Protein AF-A0A8T5QCG9-F1 (afdb_monomer)

Solvent-accessible surface area (backbone atoms only — not comparable to full-atom values): 10450 Å² total; per-residue (Å²): 144,71,71,69,64,60,56,55,54,57,58,59,60,64,70,67,74,59,82,69,87,68,59,64,86,53,68,79,60,53,71,69,48,73,66,44,97,84,33,37,26,40,30,48,37,52,47,68,47,98,84,47,42,68,44,76,46,83,46,77,45,77,47,46,49,48,42,80,45,72,36,59,68,29,33,30,41,34,34,60,30,49,52,58,34,34,53,49,70,28,41,42,34,52,80,38,69,57,91,77,50,56,32,37,37,40,38,40,30,48,66,88,57,69,94,56,99,83,53,52,74,71,56,53,73,54,44,49,74,48,76,37,67,54,74,90,84,47,48,57,50,77,46,63,49,72,84,53,77,69,43,54,27,36,42,39,41,33,35,19,40,95,86,44,45,90,93,57,46,54,80,23,41,35,72,50,75,38,33,41,62,117

Radius of gyration: 30.65 Å; Cα contacts (8 Å, |Δi|>4): 360; chains: 1; bounding box: 46×45×105 Å

Mean predicted aligned error: 8.55 Å

Secondary structure (DSSP, 8-state):
--SHHHHHHHHHHHS-S--PPPPP-PPPPPPPPPPPTTSEEEEEEEEE-TTS-EEEEEEEEEPP-SEEEEEBTEEEEEES-BTTEE-SEEEEEEEE--TT-SEEEEEEEETT----TT--HHHHHT-EEEEE--STT-EEEEEEGGGS-SEEEEEEEEEE-TT--TTS--SSBEEEEEEE--

Foldseek 3Di:
DPPVVVVVVVVVVVPPVDPPQAQDDEDAKDDWDAADPVQKIKIWDWDQDPVSYTDIDIDMDGFDQKDWWDWDFWIKIKGGANHQEDAFKIKIFTPTHDPQFQKKKKKKAAPPQDDDPPGDPVRVVRIDIDMDRDPPVGHMDIDGLVVDDWHKMKIKMFGAHPPADPVGRGPMMIMDIGTYDD

Nearest PDB structures (foldseek):
  6cpd-assembly1_A  TM=6.259E-01  e=4.993E-03  Methylocystis sp. ATCC 49242
  6sm5-assembly1_B  TM=7.623E-01  e=3.794E-01  synthetic construct
  4lxo-assembly2_B  TM=4.668E-01  e=5.840E-02  Homo sapiens
  2ee3-assembly1_A  TM=5.339E-01  e=1.234E-01  Homo sapiens
  6tav-assembly1_A  TM=4.521E-01  e=5.496E+00  Homo sapiens

pLDDT: mean 90.11, std 14.17, range [47.03, 98.5]

Structure (mmCIF, N/CA/C/O backbone):
data_AF-A0A8T5QCG9-F1
#
_entry.id   AF-A0A8T5QCG9-F1
#
loop_
_atom_site.group_PDB
_atom_site.id
_atom_site.type_symbol
_atom_site.label_atom_id
_atom_site.label_alt_id
_atom_site.label_comp_id
_atom_site.label_asym_id
_atom_site.label_entity_id
_atom_site.label_seq_id
_atom_site.pdbx_PDB_ins_code
_atom_site.Cartn_x
_atom_site.Cartn_y
_atom_site.Cartn_z
_atom_site.occupancy
_atom_site.B_iso_or_equiv
_atom_site.auth_seq_id
_atom_site.auth_comp_id
_atom_site.auth_asym_id
_atom_site.auth_atom_id
_atom_site.pdbx_PDB_model_num
ATOM 1 N N . MET A 1 1 ? -21.220 23.863 85.861 1.00 53.91 1 MET A N 1
ATOM 2 C CA . MET A 1 1 ? -21.983 23.163 84.801 1.00 53.91 1 MET A CA 1
ATOM 3 C C . MET A 1 1 ? -21.806 23.817 83.412 1.00 53.91 1 MET A C 1
ATOM 5 O O . MET A 1 1 ? -22.775 23.995 82.696 1.00 53.91 1 MET A O 1
ATOM 9 N N . LYS A 1 2 ? -20.577 24.207 83.017 1.00 52.91 2 LYS A N 1
ATOM 10 C CA . LYS A 1 2 ? -20.280 24.853 81.711 1.00 52.91 2 LYS A CA 1
ATOM 11 C C . LYS A 1 2 ? -19.136 24.187 80.924 1.00 52.91 2 LYS A C 1
ATOM 13 O O . LYS A 1 2 ? -18.946 24.495 79.759 1.00 52.91 2 LYS A O 1
ATOM 18 N N . LEU A 1 3 ? -18.407 23.249 81.540 1.00 47.03 3 LEU A N 1
ATOM 19 C CA . LEU A 1 3 ? -17.223 22.606 80.951 1.00 47.03 3 LEU A CA 1
ATOM 20 C C . LEU A 1 3 ? -17.559 21.351 80.118 1.00 47.03 3 LEU A C 1
ATOM 22 O O . LEU A 1 3 ? -16.820 20.997 79.210 1.00 47.03 3 LEU A O 1
ATOM 26 N N . TYR A 1 4 ? -18.705 20.712 80.381 1.00 49.00 4 TYR A N 1
ATOM 27 C CA . TYR A 1 4 ? -19.130 19.479 79.700 1.00 49.00 4 TYR A CA 1
ATOM 28 C C . TYR A 1 4 ? -19.655 19.722 78.271 1.00 49.00 4 TYR A C 1
ATOM 30 O O . TYR A 1 4 ? -19.527 18.858 77.411 1.00 49.00 4 TYR A O 1
ATOM 38 N N . HIS A 1 5 ? -20.188 20.916 77.981 1.00 49.75 5 HIS A N 1
ATOM 39 C CA . HIS A 1 5 ? -20.695 21.249 76.643 1.00 49.75 5 HIS A CA 1
ATOM 40 C C . HIS A 1 5 ? -19.587 21.565 75.624 1.00 49.75 5 HIS A C 1
ATOM 42 O O . HIS A 1 5 ? -19.775 21.288 74.443 1.00 49.75 5 HIS A O 1
ATOM 48 N N . LEU A 1 6 ? -18.418 22.065 76.054 1.00 48.50 6 LEU A N 1
ATOM 49 C CA . LEU A 1 6 ? -17.281 22.285 75.145 1.00 48.50 6 LEU A CA 1
ATOM 50 C C . LEU A 1 6 ? -16.610 20.970 74.710 1.00 48.50 6 LEU A C 1
ATOM 52 O O . LEU A 1 6 ? -16.139 20.868 73.581 1.00 48.50 6 LEU A O 1
ATOM 56 N N . PHE A 1 7 ? -16.600 19.954 75.577 1.00 50.22 7 PHE A N 1
ATOM 57 C CA . PHE A 1 7 ? -15.968 18.665 75.279 1.00 50.22 7 PHE A CA 1
ATOM 58 C C . PHE A 1 7 ? -16.798 17.817 74.300 1.00 50.22 7 PHE A C 1
ATOM 60 O O . PHE A 1 7 ? -16.246 17.148 73.432 1.00 50.22 7 PHE A O 1
ATOM 67 N N . ILE A 1 8 ? -18.132 17.905 74.372 1.00 53.06 8 ILE A N 1
ATOM 68 C CA . ILE A 1 8 ? -19.034 17.196 73.450 1.00 53.06 8 ILE A CA 1
ATOM 69 C C . ILE A 1 8 ? -19.006 17.825 72.043 1.00 53.06 8 ILE A C 1
ATOM 71 O O . ILE A 1 8 ? -19.023 17.093 71.056 1.00 53.06 8 ILE A O 1
ATOM 75 N N . LEU A 1 9 ? -18.866 19.154 71.919 1.00 50.59 9 LEU A N 1
ATOM 76 C CA . LEU A 1 9 ? -18.715 19.806 70.607 1.00 50.59 9 LEU A CA 1
ATOM 77 C C . LEU A 1 9 ? -17.398 19.423 69.903 1.00 50.59 9 LEU A C 1
ATOM 79 O O . LEU A 1 9 ? -17.378 19.245 68.688 1.00 50.59 9 LEU A O 1
ATOM 83 N N . SER A 1 10 ? -16.312 19.254 70.664 1.00 50.16 10 SER A N 1
ATOM 84 C CA . SER A 1 10 ? -14.998 18.852 70.141 1.00 50.16 10 SER A CA 1
ATOM 85 C C . SER A 1 10 ? -14.981 17.423 69.582 1.00 50.16 10 SER A C 1
ATOM 87 O O . SER A 1 10 ? -14.286 17.173 68.599 1.00 50.16 10 SER A O 1
ATOM 89 N N . ILE A 1 11 ? -15.749 16.500 70.167 1.00 52.16 11 ILE A N 1
ATOM 90 C CA . ILE A 1 11 ? -15.817 15.101 69.713 1.00 52.16 11 ILE A CA 1
ATOM 91 C C . ILE A 1 11 ? -16.705 14.968 68.465 1.00 52.16 11 ILE A C 1
ATOM 93 O O . ILE A 1 11 ? -16.396 14.177 67.577 1.00 52.16 11 ILE A O 1
ATOM 97 N N . ILE A 1 12 ? -17.754 15.788 68.336 1.00 52.06 12 ILE A N 1
ATOM 98 C CA . ILE A 1 12 ? -18.626 15.799 67.147 1.00 52.06 12 ILE A CA 1
ATOM 99 C C . ILE A 1 12 ? -17.895 16.371 65.916 1.00 52.06 12 ILE A C 1
ATOM 101 O O . ILE A 1 12 ? -18.099 15.887 64.806 1.00 52.06 12 ILE A O 1
ATOM 105 N N . LEU A 1 13 ? -16.978 17.329 66.099 1.00 47.53 13 LEU A N 1
ATOM 106 C CA . LEU A 1 13 ? -16.165 17.904 65.013 1.00 47.53 13 LEU A CA 1
ATOM 107 C C . LEU A 1 13 ? -15.076 16.960 64.463 1.00 47.53 13 LEU A C 1
ATOM 109 O O . LEU A 1 13 ? -14.622 17.158 63.338 1.00 47.53 13 LEU A O 1
ATOM 113 N N . LEU A 1 14 ? -14.688 15.913 65.201 1.00 47.84 14 LEU A N 1
ATOM 114 C CA . LEU A 1 14 ? -13.679 14.930 64.770 1.00 47.84 14 LEU A CA 1
ATOM 115 C C . LEU A 1 14 ? -14.240 13.814 63.871 1.00 47.84 14 LEU A C 1
ATOM 117 O O . LEU A 1 14 ? -13.471 13.173 63.160 1.00 47.84 14 LEU A O 1
ATOM 121 N N . PHE A 1 15 ? -15.562 13.614 63.835 1.00 48.00 15 PHE A N 1
ATOM 122 C CA . PHE A 1 15 ? -16.205 12.627 62.952 1.00 48.00 15 PHE A CA 1
ATOM 123 C C . PHE A 1 15 ? -16.574 13.171 61.562 1.00 48.00 15 PHE A C 1
ATOM 125 O O . PHE A 1 15 ? -16.957 12.397 60.688 1.00 48.00 15 PHE A O 1
ATOM 132 N N . ILE A 1 16 ? -16.430 14.481 61.330 1.00 50.19 16 ILE A N 1
ATOM 133 C CA . ILE A 1 16 ? -16.759 15.137 60.050 1.00 50.19 16 ILE A CA 1
ATOM 134 C C . ILE A 1 16 ? -15.534 15.340 59.149 1.00 50.19 16 ILE A C 1
ATOM 136 O O . ILE A 1 16 ? -15.666 15.873 58.048 1.00 50.19 16 ILE A O 1
ATOM 140 N N . ALA A 1 17 ? -14.352 14.858 59.552 1.00 51.16 17 ALA A N 1
ATOM 141 C CA . ALA A 1 17 ? -13.236 14.626 58.634 1.00 51.16 17 ALA A CA 1
ATOM 142 C C . ALA A 1 17 ? -13.551 13.376 57.792 1.00 51.16 17 ALA A C 1
ATOM 144 O O . ALA A 1 17 ? -12.915 12.327 57.896 1.00 51.16 17 ALA A O 1
ATOM 145 N N . GLY A 1 18 ? -14.641 13.492 57.032 1.00 50.88 18 GLY A N 1
ATOM 146 C CA . GLY A 1 18 ? -15.237 12.453 56.229 1.00 50.88 18 GLY A CA 1
ATOM 147 C C . GLY A 1 18 ? -14.210 11.878 55.275 1.00 50.88 18 GLY A C 1
ATOM 148 O O . GLY A 1 18 ? -13.504 12.601 54.567 1.00 50.88 18 GLY A O 1
ATOM 149 N N . CYS A 1 19 ? -14.161 10.550 55.249 1.00 60.19 19 CYS A N 1
ATOM 150 C CA . CYS A 1 19 ? -13.627 9.808 54.127 1.00 60.19 19 CYS A CA 1
ATOM 151 C C . CYS A 1 19 ? -14.351 10.305 52.872 1.00 60.19 19 CYS A C 1
ATOM 153 O O . CYS A 1 19 ? -15.472 9.887 52.598 1.00 60.19 19 CYS A O 1
ATOM 155 N N . SER A 1 20 ? -13.747 11.245 52.141 1.00 69.25 20 SER A N 1
ATOM 156 C CA . SER A 1 20 ? -14.226 11.579 50.804 1.00 69.25 20 SER A CA 1
ATOM 157 C C . SER A 1 20 ? -14.159 10.284 49.996 1.00 69.25 20 SER A C 1
ATOM 159 O O . SER A 1 20 ? -13.096 9.644 50.018 1.00 69.25 20 SER A O 1
ATOM 161 N N . PRO A 1 21 ? -15.256 9.849 49.353 1.00 75.62 21 PRO A N 1
ATOM 162 C CA . PRO A 1 21 ? -15.230 8.632 48.564 1.00 75.62 21 PRO A CA 1
ATOM 163 C C . PRO A 1 21 ? -14.109 8.765 47.536 1.00 75.62 21 PRO A C 1
ATOM 165 O O . PRO A 1 21 ? -13.991 9.775 46.843 1.00 75.62 21 PRO A O 1
ATOM 168 N N . LYS A 1 22 ? -13.201 7.792 47.508 1.00 84.12 22 LYS A N 1
ATOM 169 C CA . LYS A 1 22 ? -12.139 7.759 46.508 1.00 84.12 22 LYS A CA 1
ATOM 170 C C . LYS A 1 22 ? -12.621 6.884 45.374 1.00 84.12 22 LYS A C 1
ATOM 172 O O . LYS A 1 22 ? -13.061 5.764 45.616 1.00 84.12 22 LYS A O 1
ATOM 177 N N . CYS A 1 23 ? -12.486 7.389 44.155 1.00 88.75 23 CYS A N 1
ATOM 178 C CA . CYS A 1 23 ? -12.673 6.573 42.971 1.00 88.75 23 CYS A CA 1
ATOM 179 C C . CYS A 1 23 ? -11.817 5.305 43.079 1.00 88.75 23 CYS A C 1
ATOM 181 O O . CYS A 1 23 ? -10.611 5.412 43.350 1.00 88.75 23 CYS A O 1
ATOM 183 N N . PRO A 1 24 ? -12.399 4.115 42.869 1.00 92.06 24 PRO A N 1
ATOM 184 C CA . PRO A 1 24 ? -11.603 2.914 42.730 1.00 92.06 24 PRO A CA 1
ATOM 185 C C . PRO A 1 24 ? -10.701 3.048 41.499 1.00 92.06 24 PRO A C 1
ATOM 187 O O . PRO A 1 24 ? -10.960 3.826 40.576 1.00 92.06 24 PRO A O 1
ATOM 190 N N . LYS A 1 25 ? -9.619 2.269 41.467 1.00 95.44 25 LYS A N 1
ATOM 191 C CA . LYS A 1 25 ? -8.804 2.165 40.258 1.00 95.44 25 LYS A CA 1
ATOM 192 C C . LYS A 1 25 ? -9.628 1.452 39.188 1.00 95.44 25 LYS A C 1
ATOM 194 O O . LYS A 1 25 ? -9.911 0.264 39.329 1.00 95.44 25 LYS A O 1
ATOM 199 N N . CYS A 1 26 ? -9.999 2.175 38.137 1.00 96.25 26 CYS A N 1
ATOM 200 C CA . CYS A 1 26 ? -10.750 1.586 37.040 1.00 96.25 26 CYS A CA 1
ATOM 201 C C . CYS A 1 26 ? -9.914 0.587 36.229 1.00 96.25 26 CYS A C 1
ATOM 203 O O . CYS A 1 26 ? -8.678 0.657 36.252 1.00 96.25 26 CYS A O 1
ATOM 205 N N . PRO A 1 27 ? -10.575 -0.353 35.526 1.00 97.19 27 PRO A N 1
ATOM 206 C CA . PRO A 1 27 ? -9.892 -1.272 34.630 1.00 97.19 27 PRO A CA 1
ATOM 207 C C . PRO A 1 27 ? -9.078 -0.526 33.570 1.00 97.19 27 PRO A C 1
ATOM 209 O O . PRO A 1 27 ? -9.380 0.612 33.207 1.00 97.19 27 PRO A O 1
ATOM 212 N N . ASN A 1 28 ? -8.049 -1.190 33.049 1.00 97.25 28 ASN A N 1
ATOM 213 C CA . ASN A 1 28 ? -7.307 -0.660 31.912 1.00 97.25 28 ASN A CA 1
ATOM 214 C C . ASN A 1 28 ? -8.193 -0.665 30.651 1.00 97.25 28 ASN A C 1
ATOM 216 O O . ASN A 1 28 ? -9.054 -1.540 30.524 1.00 97.25 28 ASN A O 1
ATOM 220 N N . PRO A 1 29 ? -7.963 0.259 29.700 1.00 97.56 29 PRO A N 1
ATOM 221 C CA . PRO A 1 29 ? -8.630 0.224 28.406 1.00 97.56 29 PRO A CA 1
ATOM 222 C C . PRO A 1 29 ? -8.424 -1.108 27.682 1.00 97.56 29 PRO A C 1
ATOM 224 O O . PRO A 1 29 ? -7.362 -1.729 27.794 1.00 97.56 29 PRO A O 1
ATOM 227 N N . THR A 1 30 ? -9.413 -1.518 26.890 1.00 97.75 30 THR A N 1
ATOM 228 C CA . THR A 1 30 ? -9.251 -2.662 25.988 1.00 97.75 30 THR A CA 1
ATOM 229 C C . THR A 1 30 ? -8.290 -2.319 24.851 1.00 97.75 30 THR A C 1
ATOM 231 O O . THR A 1 30 ? -8.016 -1.150 24.556 1.00 97.75 30 THR A O 1
ATOM 234 N N . THR A 1 31 ? -7.799 -3.345 24.158 1.00 97.38 31 THR A N 1
ATOM 235 C CA . THR A 1 31 ? -7.151 -3.153 22.859 1.00 97.38 31 THR A CA 1
ATOM 236 C C . THR A 1 31 ? -8.135 -2.543 21.862 1.00 97.38 31 THR A C 1
ATOM 238 O O . THR A 1 31 ? -9.351 -2.712 21.991 1.00 97.38 31 THR A O 1
ATOM 241 N N . TRP A 1 32 ? -7.604 -1.846 20.860 1.00 97.06 32 TRP A N 1
ATOM 242 C CA . TRP A 1 32 ? -8.397 -1.414 19.714 1.00 97.06 32 TRP A CA 1
ATOM 243 C C . TRP A 1 32 ? -8.974 -2.618 18.967 1.00 97.06 32 TRP A C 1
ATOM 245 O O . TRP A 1 32 ? -8.314 -3.652 18.840 1.00 97.06 32 TRP A O 1
ATOM 255 N N . SER A 1 33 ? -10.193 -2.466 18.459 1.00 96.00 33 SER A N 1
ATOM 256 C CA . SER A 1 33 ? -10.786 -3.386 17.497 1.00 96.00 33 SER A CA 1
ATOM 257 C C . SER A 1 33 ? -9.990 -3.396 16.190 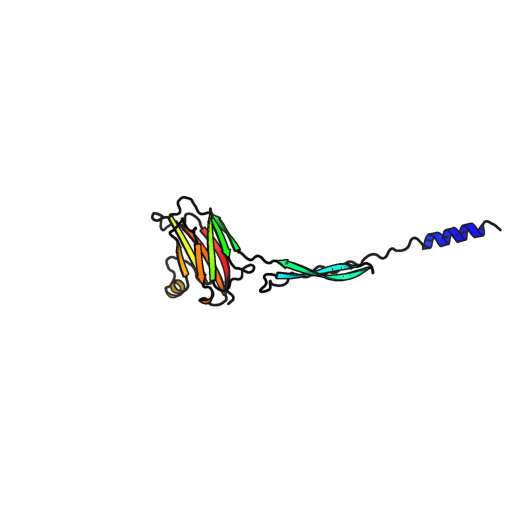1.00 96.00 33 SER A C 1
ATOM 259 O O . SER A 1 33 ? -9.201 -2.489 15.905 1.00 96.00 33 SER A O 1
ATOM 261 N N . GLN A 1 34 ? -10.260 -4.389 15.345 1.00 94.25 34 GLN A N 1
ATOM 262 C CA . GLN A 1 34 ? -9.924 -4.273 13.929 1.00 94.25 34 GLN A CA 1
ATOM 263 C C . GLN A 1 34 ? -10.686 -3.095 13.303 1.00 94.25 34 GLN A C 1
ATOM 265 O O . GLN A 1 34 ? -11.734 -2.674 13.808 1.00 94.25 34 GLN A O 1
ATOM 270 N N . CYS A 1 35 ? -10.137 -2.553 12.220 1.00 95.44 35 CYS A N 1
ATOM 271 C CA . CYS A 1 35 ? -10.797 -1.514 11.444 1.00 95.44 35 CYS A CA 1
ATOM 272 C C . CYS A 1 35 ? -12.024 -2.080 10.731 1.00 95.44 35 CYS A C 1
ATOM 274 O O . CYS A 1 35 ? -11.951 -3.141 10.115 1.00 95.44 35 CYS A O 1
ATOM 276 N N . SER A 1 36 ? -13.139 -1.362 10.806 1.00 93.44 36 SER A N 1
ATOM 277 C CA . SER A 1 36 ? -14.325 -1.645 10.004 1.00 93.44 36 SER A CA 1
ATOM 278 C C . SER A 1 36 ? -14.124 -1.226 8.545 1.00 93.44 36 SER A C 1
ATOM 280 O O . SER A 1 36 ? -13.191 -0.489 8.222 1.00 93.44 36 SER A O 1
ATOM 282 N N . GLU A 1 37 ? -15.052 -1.620 7.672 1.00 88.88 37 GLU A N 1
ATOM 283 C CA . GLU A 1 37 ? -15.098 -1.160 6.275 1.00 88.88 37 GLU A CA 1
ATOM 284 C C . GLU A 1 37 ? -15.247 0.366 6.151 1.00 88.88 37 GLU A C 1
ATOM 286 O O . GLU A 1 37 ? -14.828 0.954 5.161 1.00 88.88 37 GLU A O 1
ATOM 291 N N . ALA A 1 38 ? -15.777 1.030 7.184 1.00 92.31 38 ALA A N 1
ATOM 292 C CA . ALA A 1 38 ? -15.845 2.488 7.267 1.00 92.31 38 ALA A CA 1
ATOM 293 C C . ALA A 1 38 ? -14.520 3.133 7.730 1.00 92.31 38 ALA A C 1
ATOM 295 O O . ALA A 1 38 ? -14.513 4.307 8.092 1.00 92.31 38 ALA A O 1
ATOM 296 N N . ALA A 1 39 ? -13.420 2.370 7.774 1.00 94.25 39 ALA A N 1
ATOM 297 C CA . ALA A 1 39 ? -12.111 2.786 8.274 1.00 94.25 39 ALA A CA 1
ATOM 298 C C . ALA A 1 39 ? -12.162 3.356 9.705 1.00 94.25 39 ALA A C 1
ATOM 300 O O . ALA A 1 39 ? -11.495 4.339 10.018 1.00 94.25 39 ALA A O 1
ATOM 301 N N . MET A 1 40 ? -12.941 2.728 10.592 1.00 96.94 40 MET A N 1
ATOM 302 C CA . MET A 1 40 ? -13.051 3.117 12.003 1.00 96.94 40 MET A CA 1
ATOM 303 C C . MET A 1 40 ? -12.707 1.945 12.921 1.00 96.94 40 MET A C 1
ATOM 305 O O . MET A 1 40 ? -13.106 0.810 12.664 1.00 96.94 40 MET A O 1
ATOM 309 N N . LYS A 1 41 ? -12.018 2.222 14.029 1.00 97.00 41 LYS A N 1
ATOM 310 C CA . LYS A 1 41 ? -11.766 1.269 15.119 1.00 97.00 41 LYS A CA 1
ATOM 311 C C . LYS A 1 41 ? -12.222 1.844 16.451 1.00 97.00 41 LYS A C 1
ATOM 313 O O . LYS A 1 41 ? -12.264 3.063 16.623 1.00 97.00 41 LYS A O 1
ATOM 318 N N . SER A 1 42 ? -12.569 0.974 17.391 1.00 97.31 42 SER A N 1
ATOM 319 C CA . SER A 1 42 ? -13.034 1.370 18.718 1.00 97.31 42 SER A CA 1
ATOM 320 C C . SER A 1 42 ? -12.318 0.621 19.835 1.00 97.31 42 SER A C 1
ATOM 322 O O . SER A 1 42 ? -11.746 -0.449 19.627 1.00 97.31 42 SER A O 1
ATOM 324 N N . ARG A 1 43 ? -12.325 1.199 21.035 1.00 98.19 43 ARG A N 1
ATOM 325 C CA . ARG A 1 43 ? -11.935 0.520 22.274 1.00 98.19 43 ARG A CA 1
ATOM 326 C C . ARG A 1 43 ? -12.836 0.953 23.421 1.00 98.19 43 ARG A C 1
ATOM 328 O O . ARG A 1 43 ? -13.389 2.056 23.405 1.00 98.19 43 ARG A O 1
ATOM 335 N N . THR A 1 44 ? -12.926 0.109 24.438 1.00 98.12 44 THR A N 1
ATOM 336 C CA . THR A 1 44 ? -13.601 0.442 25.689 1.00 98.12 44 THR A CA 1
ATOM 337 C C . THR A 1 44 ? -12.596 1.057 26.649 1.00 98.12 44 THR A C 1
ATOM 339 O O . THR A 1 44 ? -11.580 0.444 26.980 1.00 98.12 44 THR A O 1
ATOM 342 N N . ASN A 1 45 ? -12.895 2.264 27.115 1.00 98.25 45 ASN A N 1
ATOM 343 C CA . ASN A 1 45 ? -12.191 2.918 28.209 1.00 98.25 45 ASN A CA 1
ATOM 344 C C . ASN A 1 45 ? -13.075 2.952 29.451 1.00 98.25 45 ASN A C 1
ATOM 346 O O . ASN A 1 45 ? -14.285 2.742 29.377 1.00 98.25 45 ASN A O 1
ATOM 350 N N . TYR A 1 46 ? -12.460 3.270 30.584 1.00 97.56 46 TYR A N 1
ATOM 351 C CA . TYR A 1 46 ? -13.146 3.383 31.860 1.00 97.56 46 TYR A CA 1
ATOM 352 C C . TYR A 1 46 ? -12.770 4.703 32.522 1.00 97.56 46 TYR A C 1
ATOM 354 O O . TYR A 1 46 ? -11.595 5.075 32.549 1.00 97.56 46 TYR A O 1
ATOM 362 N N . ARG A 1 47 ? -13.760 5.409 33.063 1.00 96.06 47 ARG A N 1
ATOM 363 C CA . ARG A 1 47 ? -13.550 6.606 33.886 1.00 96.06 47 ARG A CA 1
ATOM 364 C C . ARG A 1 47 ? -14.381 6.511 35.154 1.00 96.06 47 ARG A C 1
ATOM 366 O O . ARG A 1 47 ? -15.371 5.790 35.196 1.00 96.06 47 ARG A O 1
ATOM 373 N N . CYS A 1 48 ? -13.958 7.225 36.186 1.00 96.12 48 CYS A N 1
ATOM 374 C CA . CYS A 1 48 ? -14.757 7.347 37.394 1.00 96.12 48 CYS A CA 1
ATOM 375 C C . CYS A 1 48 ? -15.866 8.378 37.167 1.00 96.12 48 CYS A C 1
ATOM 377 O O . CYS A 1 48 ? -15.577 9.482 36.701 1.00 96.12 48 CYS A O 1
ATOM 379 N N . ASN A 1 49 ? -17.106 8.013 37.476 1.00 94.38 49 ASN A N 1
ATOM 380 C CA . ASN A 1 49 ? -18.256 8.907 37.394 1.00 94.38 49 ASN A CA 1
ATOM 381 C C . ASN A 1 49 ? -18.512 9.641 38.724 1.00 94.38 49 ASN A C 1
ATOM 383 O O . ASN A 1 49 ? -17.795 9.458 39.710 1.00 94.38 49 ASN A O 1
ATOM 387 N N . GLU A 1 50 ? -19.558 10.467 38.756 1.00 93.12 50 GLU A N 1
ATOM 388 C CA . GLU A 1 50 ? -19.952 1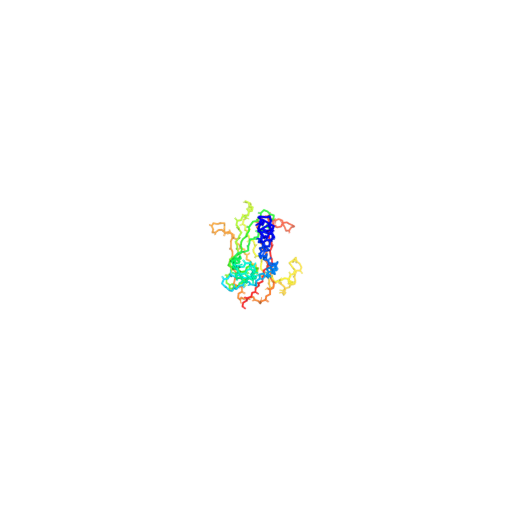1.248 39.941 1.00 93.12 50 GLU A CA 1
ATOM 389 C C . GLU A 1 50 ? -20.380 10.375 41.135 1.00 93.12 50 GLU A C 1
ATOM 391 O O . GLU A 1 50 ? -20.302 10.815 42.280 1.00 93.12 50 GLU A O 1
ATOM 396 N N . ASN A 1 51 ? -20.763 9.119 40.883 1.00 93.88 51 ASN A N 1
ATOM 397 C CA . ASN A 1 51 ? -21.135 8.139 41.905 1.00 93.88 51 ASN A CA 1
ATOM 398 C C . ASN A 1 51 ? -19.934 7.330 42.426 1.00 93.88 51 ASN A C 1
ATOM 400 O O . ASN A 1 51 ? -20.118 6.388 43.193 1.00 93.88 51 ASN A O 1
ATOM 404 N N . PHE A 1 52 ? -18.704 7.695 42.043 1.00 92.44 52 PHE A N 1
ATOM 405 C CA . PHE A 1 52 ? -17.472 6.971 42.378 1.00 92.44 52 PHE A CA 1
ATOM 406 C C . PHE A 1 52 ? -17.432 5.536 41.841 1.00 92.44 52 PHE A C 1
ATOM 408 O O . PHE A 1 52 ? -16.733 4.673 42.376 1.00 92.44 52 PHE A O 1
ATOM 415 N N . GLU A 1 53 ? -18.154 5.289 40.753 1.00 94.44 53 GLU A N 1
ATOM 416 C CA . GLU A 1 53 ? -18.180 4.018 40.046 1.00 94.44 53 GLU A CA 1
ATOM 417 C C . GLU A 1 53 ? -17.391 4.130 38.743 1.00 94.44 53 GLU A C 1
ATOM 419 O O . GLU A 1 53 ? -17.309 5.189 38.116 1.00 94.44 53 GL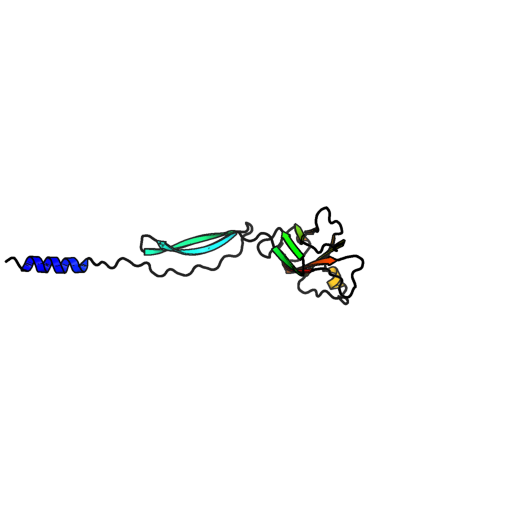U A O 1
ATOM 424 N N . CYS A 1 54 ? -16.794 3.019 38.320 1.00 96.00 54 CYS A N 1
ATOM 425 C CA . CYS A 1 54 ? -16.153 2.960 37.016 1.00 96.00 54 CYS A CA 1
ATOM 426 C C . CYS A 1 54 ? -17.211 2.756 35.940 1.00 96.00 54 CYS A C 1
ATOM 428 O O . CYS A 1 54 ? -17.782 1.673 35.823 1.00 96.00 54 CYS A O 1
ATOM 430 N N . GLU A 1 55 ? -17.428 3.779 35.125 1.00 96.94 55 GLU A N 1
ATOM 431 C CA . GLU A 1 55 ? -18.274 3.692 33.945 1.00 96.94 55 GLU A CA 1
ATOM 432 C C . GLU A 1 55 ? -17.428 3.419 32.702 1.00 96.94 55 GLU A C 1
ATOM 434 O O . GLU A 1 55 ? -16.354 4.000 32.507 1.00 96.94 55 GLU A O 1
ATOM 439 N N . SER A 1 56 ? -17.911 2.512 31.856 1.00 97.56 56 SER A N 1
ATOM 440 C CA . SER A 1 56 ? -17.309 2.251 30.555 1.00 97.56 56 SER A CA 1
ATOM 441 C C . SER A 1 56 ? -17.804 3.256 29.523 1.00 97.56 56 SER A C 1
ATOM 443 O O . SER A 1 56 ? -18.998 3.551 29.473 1.00 97.56 56 SER A O 1
ATOM 445 N N . PHE A 1 57 ? -16.924 3.692 28.631 1.00 97.62 57 PHE A N 1
ATOM 446 C CA . PHE A 1 57 ? -17.304 4.458 27.449 1.00 97.62 57 PHE A CA 1
ATOM 447 C C . PHE A 1 57 ? -16.535 3.978 26.218 1.00 97.62 57 PHE A C 1
ATOM 449 O O . PHE A 1 57 ? -15.421 3.458 26.321 1.00 97.62 57 PHE A O 1
ATOM 456 N N . SER A 1 58 ? -17.145 4.154 25.045 1.00 97.44 58 SER A N 1
ATOM 457 C CA . SER A 1 58 ? -16.522 3.817 23.767 1.00 97.44 58 SER A CA 1
ATOM 458 C C . SER A 1 58 ? -15.724 5.0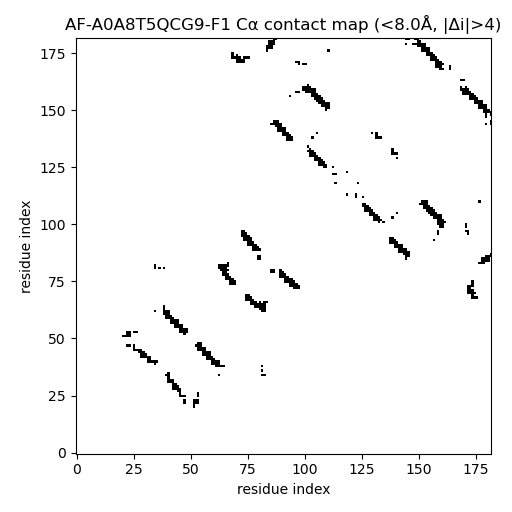06 23.247 1.00 97.44 58 SER A C 1
ATOM 460 O O . SER A 1 58 ? -16.242 6.117 23.153 1.00 97.44 58 SER A O 1
ATOM 462 N N . GLU A 1 59 ? -14.480 4.759 22.861 1.00 98.00 59 GLU A N 1
ATOM 463 C CA . GLU A 1 59 ? -13.657 5.698 22.102 1.00 98.00 59 GLU A CA 1
ATOM 464 C C . GLU A 1 59 ? -13.497 5.166 20.679 1.00 98.00 59 GLU A C 1
ATOM 466 O O . GLU A 1 59 ? -13.288 3.968 20.490 1.00 98.00 59 GLU A O 1
ATOM 471 N N . THR A 1 60 ? -13.603 6.045 19.684 1.00 97.50 60 THR A N 1
ATOM 472 C CA . THR A 1 60 ? -13.475 5.704 18.262 1.00 97.50 60 THR A CA 1
ATOM 473 C C . THR A 1 60 ? -12.346 6.490 17.616 1.00 97.50 60 THR A C 1
ATOM 475 O O . THR A 1 60 ? -12.172 7.672 17.909 1.00 97.50 60 THR A O 1
ATOM 478 N N . GLN A 1 61 ? -11.632 5.864 16.685 1.00 96.75 61 GLN A N 1
ATOM 479 C CA . GLN A 1 61 ? -10.555 6.484 15.919 1.00 96.75 61 GLN A CA 1
ATOM 480 C C . GLN A 1 61 ? -10.639 6.069 14.447 1.00 96.75 61 GLN A C 1
ATOM 482 O O . GLN A 1 61 ? -10.991 4.928 14.144 1.00 96.75 61 GLN A O 1
ATOM 487 N N . ALA A 1 62 ? -10.280 6.983 13.543 1.00 97.12 62 ALA A N 1
ATOM 488 C CA . ALA A 1 62 ? -10.096 6.669 12.131 1.00 97.12 62 ALA A CA 1
ATOM 489 C C . ALA A 1 62 ? -8.852 5.792 11.911 1.00 97.12 62 ALA A C 1
ATOM 491 O O . ALA A 1 62 ? -7.810 5.972 12.551 1.00 97.12 62 ALA A O 1
ATOM 492 N N . CYS A 1 63 ? -8.968 4.845 10.993 1.00 96.50 63 CYS A N 1
ATOM 493 C CA . CYS A 1 63 ? -7.873 4.030 10.497 1.00 96.50 63 CYS A CA 1
ATOM 494 C C . CYS A 1 63 ? -7.141 4.749 9.366 1.00 96.50 63 CYS A C 1
ATOM 496 O O . CYS A 1 63 ? -7.689 5.639 8.715 1.00 96.50 63 CYS A O 1
ATOM 498 N N . LYS A 1 64 ? -5.888 4.360 9.125 1.00 96.50 64 LYS A N 1
ATOM 499 C CA . LYS A 1 64 ? -5.139 4.860 7.969 1.00 96.50 64 LYS A CA 1
ATOM 500 C C . LYS A 1 64 ? -5.760 4.316 6.688 1.00 96.50 64 LYS A C 1
ATOM 502 O O . LYS A 1 64 ? -6.049 3.123 6.626 1.00 96.50 64 LYS A O 1
ATOM 507 N N . THR A 1 65 ? -5.932 5.182 5.694 1.00 96.88 65 THR A N 1
ATOM 508 C CA . THR A 1 65 ? -6.535 4.829 4.400 1.00 96.88 65 THR A CA 1
ATOM 509 C C . THR A 1 65 ? -5.550 4.832 3.233 1.00 96.88 65 THR A C 1
ATOM 511 O O . THR A 1 65 ? -5.938 4.712 2.071 1.00 96.88 65 THR A O 1
ATOM 514 N N . GLU A 1 66 ? -4.272 5.000 3.550 1.00 97.56 66 GLU A N 1
ATOM 515 C CA . GLU A 1 66 ? -3.158 4.947 2.618 1.00 97.56 66 GLU A CA 1
ATOM 516 C C . GLU A 1 66 ? -1.947 4.307 3.302 1.00 97.56 66 GLU A C 1
ATOM 518 O O . GLU A 1 66 ? -1.778 4.383 4.528 1.00 97.56 66 GLU A O 1
ATOM 523 N N . ILE A 1 67 ? -1.088 3.693 2.494 1.00 97.81 67 ILE A N 1
ATOM 524 C CA . ILE A 1 67 ? 0.191 3.142 2.935 1.00 97.81 67 ILE A CA 1
ATOM 525 C C . ILE A 1 67 ? 1.290 4.021 2.355 1.00 97.81 67 ILE A C 1
ATOM 527 O O . ILE A 1 67 ? 1.468 4.087 1.140 1.00 97.81 67 ILE A O 1
ATOM 531 N N . LEU A 1 68 ? 2.031 4.687 3.237 1.00 97.69 68 LEU A N 1
ATOM 532 C CA . LEU A 1 68 ? 3.214 5.456 2.868 1.00 97.69 68 LEU A CA 1
ATOM 533 C C . LEU A 1 68 ? 4.445 4.558 2.953 1.00 97.69 68 LEU A C 1
ATOM 535 O O . LEU A 1 68 ? 4.679 3.896 3.966 1.00 97.69 68 LEU A O 1
ATOM 539 N N . MET A 1 69 ? 5.226 4.554 1.883 1.00 96.69 69 MET A N 1
ATOM 540 C CA . MET A 1 69 ? 6.440 3.766 1.738 1.00 96.69 69 MET A CA 1
ATOM 541 C C . MET A 1 69 ? 7.626 4.706 1.583 1.00 96.69 69 MET A C 1
ATOM 543 O O . MET A 1 69 ? 7.551 5.746 0.925 1.00 96.69 69 MET A O 1
ATOM 547 N N . SER A 1 70 ? 8.748 4.337 2.185 1.00 96.75 70 SER A N 1
ATOM 548 C CA . SER A 1 70 ? 9.990 5.088 2.059 1.00 96.75 70 SER A CA 1
ATOM 549 C C . SER A 1 70 ? 11.143 4.117 1.894 1.00 96.75 70 SER A C 1
ATOM 551 O O . SER A 1 70 ? 11.212 3.082 2.556 1.00 96.75 70 SER A O 1
ATOM 553 N N . GLY A 1 71 ? 12.033 4.436 0.969 1.00 93.50 71 GLY A N 1
ATOM 554 C CA . GLY A 1 71 ? 13.226 3.659 0.681 1.00 93.50 71 GLY A CA 1
ATOM 555 C C . GLY A 1 71 ? 14.411 4.570 0.407 1.00 93.50 71 GLY A C 1
ATOM 556 O O . GLY A 1 71 ? 14.378 5.775 0.672 1.00 93.50 71 GLY A O 1
ATOM 557 N N . LYS A 1 72 ? 15.492 4.007 -0.129 1.00 88.94 72 LYS A N 1
ATOM 558 C CA . LYS A 1 72 ? 16.687 4.793 -0.450 1.00 88.94 72 LYS A CA 1
ATOM 559 C C . LYS A 1 72 ? 16.367 5.754 -1.598 1.00 88.94 72 LYS A C 1
ATOM 561 O O . LYS A 1 72 ? 16.296 5.315 -2.735 1.00 88.94 72 LYS A O 1
ATOM 566 N N . ASN A 1 73 ? 16.227 7.049 -1.301 1.00 92.81 73 ASN A N 1
ATOM 567 C CA . ASN A 1 73 ? 15.921 8.119 -2.266 1.00 92.81 73 ASN A CA 1
ATOM 568 C C . ASN A 1 73 ? 14.593 7.951 -3.029 1.00 92.81 73 ASN A C 1
ATOM 570 O O . ASN A 1 73 ? 14.468 8.444 -4.148 1.00 92.81 73 ASN A O 1
ATOM 574 N N . ILE A 1 74 ? 13.608 7.292 -2.416 1.00 96.31 74 ILE A N 1
ATOM 575 C CA . ILE A 1 74 ? 12.247 7.185 -2.948 1.00 96.31 74 ILE A CA 1
ATOM 576 C C . ILE A 1 74 ? 11.212 7.278 -1.829 1.00 96.31 74 ILE A C 1
ATOM 578 O O . ILE A 1 74 ? 11.402 6.724 -0.743 1.00 96.31 74 ILE A O 1
ATOM 582 N N . GLU A 1 75 ? 10.113 7.963 -2.119 1.00 98.06 75 GLU A N 1
ATOM 583 C CA . GLU A 1 75 ? 8.889 7.970 -1.317 1.00 98.06 75 GLU A CA 1
ATOM 584 C C . GLU A 1 75 ? 7.731 7.580 -2.230 1.00 98.06 75 GLU A C 1
ATOM 586 O O . GLU A 1 75 ? 7.700 7.970 -3.399 1.00 98.06 75 GLU A O 1
ATOM 591 N N . ALA A 1 76 ? 6.797 6.794 -1.714 1.00 98.12 76 ALA A N 1
ATOM 592 C CA . ALA A 1 76 ? 5.675 6.298 -2.488 1.00 98.12 76 ALA A CA 1
ATOM 593 C C . ALA A 1 76 ? 4.427 6.132 -1.623 1.00 98.12 76 ALA A C 1
ATOM 595 O O . ALA A 1 76 ? 4.502 6.054 -0.394 1.00 98.12 76 ALA A O 1
ATOM 596 N N . ARG A 1 77 ? 3.278 6.073 -2.286 1.00 98.19 77 ARG A N 1
ATOM 597 C CA . ARG A 1 77 ? 1.964 5.938 -1.675 1.00 98.19 77 ARG A CA 1
ATOM 598 C C . ARG A 1 77 ? 1.171 4.851 -2.379 1.00 98.19 77 ARG A C 1
ATOM 600 O O . ARG A 1 77 ? 1.183 4.755 -3.601 1.00 98.19 77 ARG A O 1
ATOM 607 N N . LEU A 1 78 ? 0.446 4.075 -1.586 1.00 98.25 78 LEU A N 1
ATOM 608 C CA . LEU A 1 78 ? -0.612 3.191 -2.051 1.00 98.25 78 LEU A CA 1
ATOM 609 C C . LEU A 1 78 ? -1.951 3.648 -1.478 1.00 98.25 78 LEU A C 1
ATOM 611 O O . LEU A 1 78 ? -2.047 3.904 -0.273 1.00 98.25 78 LEU A O 1
ATOM 615 N N . SER A 1 79 ? -2.983 3.697 -2.316 1.00 97.88 79 SER A N 1
ATOM 616 C CA . SER A 1 79 ? -4.356 4.001 -1.903 1.00 97.88 79 SER A CA 1
ATOM 617 C C . SER A 1 79 ? -5.395 3.438 -2.892 1.00 97.88 79 SER A C 1
ATOM 619 O O . SER A 1 79 ? -5.068 3.211 -4.052 1.00 97.88 79 SER A O 1
ATOM 621 N N . PRO A 1 80 ? -6.655 3.213 -2.479 1.00 97.31 80 PRO A N 1
ATOM 622 C CA . PRO A 1 80 ? -7.115 3.197 -1.095 1.00 97.31 80 PRO A CA 1
ATOM 623 C C . PRO A 1 80 ? -6.609 1.956 -0.336 1.00 97.31 80 PRO A C 1
ATOM 625 O O . PRO A 1 80 ? -6.373 0.898 -0.918 1.00 97.31 80 PRO A O 1
ATOM 628 N N . SER A 1 81 ? -6.475 2.079 0.983 1.00 97.31 81 SER A N 1
ATOM 629 C CA . SER A 1 81 ? -6.254 0.954 1.898 1.00 97.31 81 SER A CA 1
ATOM 630 C C . SER A 1 81 ? -7.103 1.089 3.165 1.00 97.31 81 SER A C 1
ATOM 632 O O . SER A 1 81 ? -7.755 2.108 3.387 1.00 97.31 81 SER A O 1
ATOM 634 N N . ILE A 1 82 ? -7.106 0.056 4.006 1.00 97.06 82 ILE A N 1
ATOM 635 C CA . ILE A 1 82 ? -7.492 0.150 5.419 1.00 97.06 82 ILE A CA 1
ATOM 636 C C . ILE A 1 82 ? -6.382 -0.507 6.237 1.00 97.06 82 ILE A C 1
ATOM 638 O O . ILE A 1 82 ? -6.233 -1.735 6.248 1.00 97.06 82 ILE A O 1
ATOM 642 N N . GLU A 1 83 ? -5.588 0.325 6.912 1.00 94.62 83 GLU A N 1
ATOM 643 C CA . GLU A 1 83 ? -4.285 -0.059 7.462 1.00 94.62 83 GLU A CA 1
ATOM 644 C C . GLU A 1 83 ? -3.438 -0.716 6.348 1.00 94.62 83 GLU A C 1
ATOM 646 O O . GLU A 1 83 ? -3.107 -0.052 5.366 1.00 94.62 83 GLU A O 1
ATOM 651 N N . SER A 1 84 ? -3.129 -2.012 6.455 1.00 95.06 84 SER A N 1
ATOM 652 C CA . SER A 1 84 ? -2.371 -2.781 5.456 1.00 95.06 84 SER A CA 1
ATOM 653 C C . SER A 1 84 ? -3.233 -3.549 4.443 1.00 95.06 84 SER A C 1
ATOM 655 O O . SER A 1 84 ? -2.684 -4.269 3.609 1.00 95.06 84 SER A O 1
ATOM 657 N N . ASN A 1 85 ? -4.563 -3.456 4.529 1.00 97.12 85 ASN A N 1
ATOM 658 C CA . ASN A 1 85 ? -5.480 -4.206 3.669 1.00 97.12 85 ASN A CA 1
ATOM 659 C C . ASN A 1 85 ? -5.850 -3.401 2.426 1.00 97.12 85 ASN A C 1
ATOM 661 O O . ASN A 1 85 ? -6.117 -2.202 2.521 1.00 97.12 85 ASN A O 1
ATOM 665 N N . VAL A 1 86 ? -5.932 -4.080 1.288 1.00 97.50 86 VAL A N 1
ATOM 666 C CA . VAL A 1 86 ? -6.344 -3.513 0.003 1.00 97.50 86 VAL A CA 1
ATOM 667 C C . VAL A 1 86 ? -7.424 -4.370 -0.649 1.00 97.50 86 VAL A C 1
ATOM 669 O O . VAL A 1 86 ? -7.495 -5.582 -0.426 1.00 97.50 86 VAL A O 1
ATOM 672 N N . LYS A 1 87 ? -8.267 -3.723 -1.456 1.00 96.31 87 LYS A N 1
ATOM 673 C CA . LYS A 1 87 ? -9.359 -4.348 -2.207 1.00 96.31 87 LYS A CA 1
ATOM 674 C C . LYS A 1 87 ? -9.745 -3.473 -3.398 1.00 96.31 87 LYS A C 1
ATOM 676 O O . LYS A 1 87 ? -9.701 -2.248 -3.302 1.00 96.31 87 LYS A O 1
ATOM 681 N N . GLY A 1 88 ? -10.194 -4.097 -4.485 1.00 96.56 88 GLY A N 1
ATOM 682 C CA . GLY A 1 88 ? -10.638 -3.388 -5.684 1.00 96.56 88 GLY A CA 1
ATOM 683 C C . GLY A 1 88 ? -9.472 -2.828 -6.496 1.00 96.56 88 GLY A C 1
ATOM 684 O O . GLY A 1 88 ? -8.418 -3.454 -6.597 1.00 96.56 88 GLY A O 1
ATOM 685 N N . ILE A 1 89 ? -9.663 -1.648 -7.082 1.00 97.88 89 ILE A N 1
ATOM 686 C CA . ILE A 1 89 ? -8.614 -0.956 -7.833 1.00 97.88 89 ILE A CA 1
ATOM 687 C C . ILE A 1 89 ? -7.842 -0.057 -6.870 1.00 97.88 89 ILE A C 1
ATOM 689 O O . ILE A 1 89 ? -8.427 0.834 -6.253 1.00 97.88 89 ILE A O 1
ATOM 693 N N . ILE A 1 90 ? -6.536 -0.283 -6.774 1.00 98.06 90 ILE A N 1
ATOM 694 C CA . ILE A 1 90 ? -5.611 0.573 -6.030 1.00 98.06 90 ILE A CA 1
ATOM 695 C C . ILE A 1 90 ? -4.704 1.335 -6.987 1.00 98.06 90 ILE A C 1
ATOM 697 O O . ILE A 1 90 ? -4.365 0.838 -8.057 1.00 98.06 90 ILE A O 1
ATOM 701 N N . GLN A 1 91 ? -4.283 2.522 -6.581 1.00 98.06 91 GLN A N 1
ATOM 702 C CA . GLN A 1 91 ? -3.210 3.278 -7.194 1.00 98.06 91 GLN A CA 1
ATOM 703 C C . GLN A 1 91 ? -1.937 3.105 -6.366 1.00 98.06 91 GLN A C 1
ATOM 705 O O . GLN A 1 91 ? -1.957 3.198 -5.134 1.00 98.06 91 GLN A O 1
ATOM 710 N N . VAL A 1 92 ? -0.827 2.877 -7.057 1.00 98.19 92 VAL A N 1
ATOM 711 C CA . VAL A 1 92 ? 0.518 2.911 -6.490 1.00 98.19 92 VAL A CA 1
ATOM 712 C C . VAL A 1 92 ? 1.267 4.043 -7.173 1.00 98.19 92 VAL A C 1
ATOM 714 O O . VAL A 1 92 ? 1.382 4.057 -8.392 1.00 98.19 92 VAL A O 1
ATOM 717 N N . GLU A 1 93 ? 1.752 4.997 -6.391 1.00 97.62 93 GLU A N 1
ATOM 718 C CA . GLU A 1 93 ? 2.335 6.247 -6.876 1.00 97.62 93 GLU A CA 1
ATOM 719 C C . GLU A 1 93 ? 3.707 6.471 -6.234 1.00 97.62 93 GLU A C 1
ATOM 721 O O . GLU A 1 93 ? 3.843 6.419 -5.009 1.00 97.62 93 GLU A O 1
ATOM 726 N N . ALA A 1 94 ? 4.732 6.745 -7.040 1.00 97.50 94 ALA A N 1
ATOM 727 C CA . ALA A 1 94 ? 6.034 7.183 -6.559 1.00 97.50 94 ALA A CA 1
ATOM 728 C C . ALA A 1 94 ? 6.051 8.716 -6.441 1.00 97.50 94 ALA A C 1
ATOM 730 O O . ALA A 1 94 ? 6.204 9.443 -7.418 1.00 97.50 94 ALA A O 1
ATOM 731 N N . LEU A 1 95 ? 5.913 9.205 -5.209 1.00 96.94 95 LEU A N 1
ATOM 732 C CA . LEU A 1 95 ? 5.823 10.629 -4.868 1.00 96.94 95 LEU A CA 1
ATOM 733 C C . LEU A 1 95 ? 7.148 11.374 -5.062 1.00 96.94 95 LEU A C 1
ATOM 735 O O . LEU A 1 95 ? 7.177 12.577 -5.313 1.00 96.94 95 LEU A O 1
ATOM 739 N N . LYS A 1 96 ? 8.263 10.664 -4.884 1.00 96.56 96 LYS A N 1
ATOM 740 C CA . LYS A 1 96 ? 9.611 11.215 -4.993 1.00 96.56 96 LYS A CA 1
ATOM 741 C C . LYS A 1 96 ? 10.522 10.164 -5.579 1.00 96.56 96 LYS A C 1
ATOM 743 O O . LYS A 1 96 ? 10.664 9.096 -4.995 1.00 96.56 96 LYS A O 1
ATOM 748 N N . VAL A 1 97 ? 11.187 10.497 -6.675 1.00 96.00 97 VAL A N 1
ATOM 749 C CA . VAL A 1 97 ? 12.164 9.630 -7.339 1.00 96.00 97 VAL A CA 1
ATOM 750 C C . VAL A 1 97 ? 13.468 10.397 -7.601 1.00 96.00 97 VAL A C 1
ATOM 752 O O . VAL A 1 97 ? 13.481 11.633 -7.558 1.00 96.00 97 VAL A O 1
ATOM 755 N N . PRO A 1 98 ? 14.598 9.713 -7.846 1.00 95.50 98 PRO A N 1
ATOM 756 C CA . PRO A 1 98 ? 15.835 10.366 -8.269 1.00 95.50 98 PRO A CA 1
ATOM 757 C C . PRO A 1 98 ? 15.658 11.163 -9.570 1.00 95.50 98 PRO A C 1
ATOM 759 O O . PRO A 1 98 ? 14.979 10.711 -10.482 1.00 95.50 98 PRO A O 1
ATOM 762 N N . LYS A 1 99 ? 16.345 12.305 -9.712 1.00 93.62 99 LYS A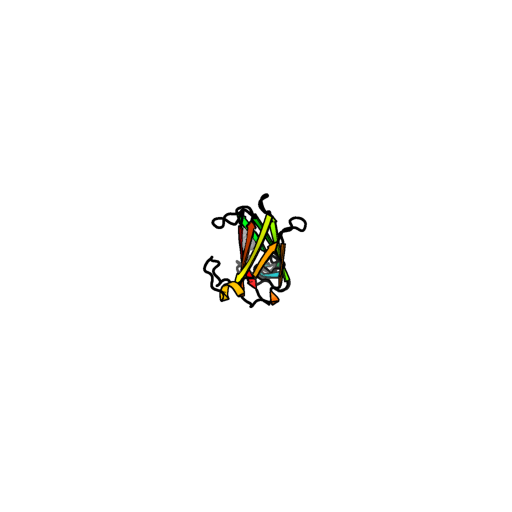 N 1
ATOM 763 C CA . LYS A 1 99 ? 16.265 13.148 -10.927 1.00 93.62 99 LYS A CA 1
ATOM 764 C C . LYS A 1 99 ? 16.720 12.463 -12.219 1.00 93.62 99 LYS A C 1
ATOM 766 O O . LYS A 1 99 ? 16.385 12.929 -13.292 1.00 93.62 99 LYS A O 1
ATOM 771 N N . ALA A 1 100 ? 17.538 11.420 -12.107 1.00 94.19 100 ALA A N 1
ATOM 772 C CA . ALA A 1 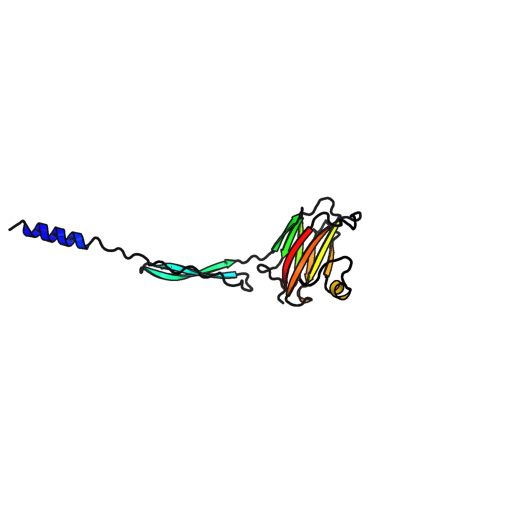100 ? 18.019 10.647 -13.248 1.00 94.19 100 ALA A CA 1
ATOM 773 C C . ALA A 1 100 ? 17.048 9.524 -13.657 1.00 94.19 100 ALA A C 1
ATOM 775 O O . ALA A 1 100 ? 17.441 8.658 -14.425 1.00 94.19 100 ALA A O 1
ATOM 776 N N . THR A 1 101 ? 15.841 9.482 -13.082 1.00 95.81 101 THR A N 1
ATOM 777 C CA . THR A 1 101 ? 14.823 8.478 -13.414 1.00 95.81 101 THR A CA 1
ATOM 778 C C . THR A 1 101 ? 14.280 8.744 -14.809 1.00 95.81 101 THR A C 1
ATOM 780 O O . THR A 1 101 ? 13.816 9.847 -15.077 1.00 95.81 101 THR A O 1
ATOM 783 N N . GLU A 1 102 ? 14.300 7.724 -15.658 1.00 95.62 102 GLU A N 1
ATOM 784 C CA . GLU A 1 102 ? 13.674 7.745 -16.986 1.00 95.62 102 GLU A CA 1
ATOM 785 C C . GLU A 1 102 ? 12.429 6.849 -17.022 1.00 95.62 102 GLU A C 1
ATOM 787 O O . GLU A 1 102 ? 11.513 7.096 -17.799 1.00 95.62 102 GLU A O 1
ATOM 792 N N . PHE A 1 103 ? 12.364 5.838 -16.149 1.00 96.25 103 PHE A N 1
ATOM 793 C CA . PHE A 1 103 ? 11.178 5.008 -15.957 1.00 96.25 103 PHE A CA 1
ATOM 794 C C . PHE A 1 103 ? 11.101 4.438 -14.538 1.00 96.25 103 PHE A C 1
ATOM 796 O O . PHE A 1 103 ? 12.113 4.299 -13.842 1.00 96.25 103 PHE A O 1
ATOM 803 N N . VAL A 1 104 ? 9.900 4.056 -14.110 1.00 97.44 104 VAL A N 1
ATOM 804 C CA . VAL A 1 104 ? 9.652 3.402 -12.821 1.00 97.44 104 VAL A CA 1
ATOM 805 C C . VAL A 1 104 ? 9.025 2.038 -13.053 1.00 97.44 104 VAL A C 1
ATOM 807 O O . VAL A 1 104 ? 8.014 1.905 -13.737 1.00 97.44 104 VAL A O 1
ATOM 810 N N . VAL A 1 105 ? 9.630 1.010 -12.461 1.00 96.88 105 VAL A N 1
ATOM 811 C CA . VAL A 1 105 ? 9.084 -0.348 -12.466 1.00 96.88 105 VAL A CA 1
ATOM 812 C C . VAL A 1 105 ? 8.288 -0.573 -11.189 1.00 96.88 105 VAL A C 1
ATOM 814 O O . VAL A 1 105 ? 8.817 -0.401 -10.089 1.00 96.88 105 VAL A O 1
ATOM 817 N N . PHE A 1 106 ? 7.046 -1.016 -11.343 1.00 97.75 106 PHE A N 1
ATOM 818 C CA . PHE A 1 106 ? 6.181 -1.450 -10.255 1.00 97.75 106 PHE A CA 1
ATOM 819 C C . PHE A 1 106 ? 6.003 -2.962 -10.360 1.00 97.75 106 PHE A C 1
ATOM 821 O O . PHE A 1 106 ? 5.534 -3.473 -11.377 1.00 97.75 106 PHE A O 1
ATOM 828 N N . LEU A 1 107 ? 6.395 -3.685 -9.314 1.00 97.75 107 LEU A N 1
ATOM 829 C CA . LEU A 1 107 ? 6.181 -5.125 -9.214 1.00 97.75 107 LEU A CA 1
ATOM 830 C C . LEU A 1 107 ? 5.171 -5.409 -8.114 1.00 97.75 107 LEU A C 1
ATOM 832 O O . LEU A 1 107 ? 5.306 -4.905 -6.998 1.00 97.75 107 LEU A O 1
ATOM 836 N N . PHE A 1 108 ? 4.204 -6.264 -8.420 1.00 98.25 108 PHE A N 1
ATOM 837 C CA . PHE A 1 108 ? 3.219 -6.762 -7.475 1.00 98.25 108 PHE A CA 1
ATOM 838 C C . PHE A 1 108 ? 3.183 -8.286 -7.532 1.00 98.25 108 PHE A C 1
ATOM 840 O O . PHE A 1 108 ? 2.933 -8.865 -8.589 1.00 98.25 108 PHE A O 1
ATOM 847 N N . TYR A 1 109 ? 3.489 -8.942 -6.414 1.00 97.75 109 TYR A N 1
ATOM 848 C CA . TYR A 1 109 ? 3.711 -10.388 -6.406 1.00 97.75 109 TYR A CA 1
ATOM 849 C C . TYR A 1 109 ? 3.414 -11.028 -5.043 1.00 97.75 109 TYR A C 1
ATOM 851 O O . TYR A 1 109 ? 3.582 -10.373 -4.013 1.00 97.75 109 TYR A O 1
ATOM 859 N N . PRO A 1 110 ? 2.973 -12.298 -5.004 1.00 97.62 110 PRO A N 1
ATOM 860 C CA . PRO A 1 110 ? 2.734 -13.025 -3.757 1.00 97.62 110 PRO A CA 1
ATOM 861 C C . PRO A 1 110 ? 3.970 -13.107 -2.848 1.00 97.62 110 PRO A C 1
ATOM 863 O O . PRO A 1 110 ? 5.104 -13.109 -3.326 1.00 97.62 110 PRO A O 1
ATOM 866 N N . GLN A 1 111 ? 3.766 -13.198 -1.530 1.00 96.88 111 GLN A N 1
ATOM 867 C CA . GLN A 1 111 ? 4.868 -13.252 -0.557 1.00 96.88 111 GLN A CA 1
ATOM 868 C C . GLN A 1 111 ? 5.817 -14.445 -0.752 1.00 96.88 111 GLN A C 1
ATOM 870 O O . GLN A 1 111 ? 7.002 -14.334 -0.441 1.00 96.88 111 GLN A O 1
ATOM 875 N N . ASP A 1 112 ? 5.297 -15.576 -1.220 1.00 95.00 112 ASP A N 1
ATOM 876 C CA . ASP A 1 112 ? 6.046 -16.814 -1.435 1.00 95.00 112 ASP A CA 1
ATOM 877 C C . ASP A 1 112 ? 6.936 -16.783 -2.687 1.00 95.00 112 ASP A C 1
ATOM 879 O O . ASP A 1 112 ? 7.843 -17.606 -2.790 1.00 95.00 112 ASP A O 1
ATOM 883 N N . VAL A 1 113 ? 6.736 -15.817 -3.590 1.00 94.81 113 VAL A N 1
ATOM 884 C CA . VAL A 1 113 ? 7.547 -15.659 -4.804 1.00 94.81 113 VAL A CA 1
ATOM 885 C C . VAL A 1 113 ? 8.861 -14.943 -4.483 1.00 94.81 113 VAL A C 1
ATOM 887 O O . VAL A 1 113 ? 8.872 -13.826 -3.953 1.00 94.81 113 VAL A O 1
ATOM 890 N N . GLN A 1 114 ? 9.986 -15.563 -4.851 1.00 90.31 114 GLN A N 1
ATOM 891 C CA . GLN A 1 114 ? 11.322 -14.973 -4.723 1.00 90.31 114 GLN A CA 1
ATOM 892 C C . GLN A 1 114 ? 11.795 -14.396 -6.059 1.00 90.31 114 GLN A C 1
ATOM 894 O O . GLN A 1 114 ? 12.120 -15.129 -6.991 1.00 90.31 114 GLN A O 1
ATOM 899 N N . LEU A 1 115 ? 11.904 -13.068 -6.130 1.00 89.69 115 LEU A N 1
ATOM 900 C CA . LEU A 1 115 ? 12.451 -12.396 -7.306 1.00 89.69 115 LEU A CA 1
ATOM 901 C C . LEU A 1 115 ? 13.938 -12.735 -7.469 1.00 89.69 115 LEU A C 1
ATOM 903 O O . LEU A 1 115 ? 14.766 -12.381 -6.628 1.00 89.69 115 LEU A O 1
ATOM 907 N N . SER A 1 116 ? 14.285 -13.403 -8.566 1.00 86.69 116 SER A N 1
ATOM 908 C CA . SER A 1 116 ? 15.669 -13.692 -8.943 1.00 86.69 116 SER A CA 1
ATOM 909 C C . SER A 1 116 ? 15.807 -13.821 -10.459 1.00 86.69 116 SER A C 1
ATOM 911 O O . SER A 1 116 ? 14.818 -14.020 -11.164 1.00 86.69 116 SER A O 1
ATOM 913 N N . SER A 1 117 ? 17.039 -13.749 -10.965 1.00 80.75 117 SER A N 1
ATOM 914 C CA . SER A 1 117 ? 17.334 -13.987 -12.384 1.00 80.75 117 SER A CA 1
ATOM 915 C C . SER A 1 117 ? 17.058 -15.428 -12.833 1.00 80.75 117 SER A C 1
ATOM 917 O O . SER A 1 117 ? 16.913 -15.668 -14.025 1.00 80.75 117 SER A O 1
ATOM 919 N N . ASN A 1 118 ? 16.959 -16.370 -11.890 1.00 85.50 118 ASN A N 1
ATOM 920 C CA . ASN A 1 118 ? 16.698 -17.789 -12.141 1.00 85.50 118 ASN A CA 1
ATOM 921 C C . ASN A 1 118 ? 15.302 -18.217 -11.648 1.00 85.50 118 ASN A C 1
ATOM 923 O O . ASN A 1 118 ? 15.102 -19.386 -11.324 1.00 85.50 118 ASN A O 1
ATOM 927 N N . MET A 1 119 ? 14.365 -17.270 -11.525 1.00 91.88 119 MET A N 1
ATOM 928 C CA . MET A 1 119 ? 12.978 -17.553 -11.152 1.00 91.88 119 MET A CA 1
ATOM 929 C C . MET A 1 119 ? 12.339 -18.488 -12.186 1.00 91.88 119 MET A C 1
ATOM 931 O O . MET A 1 119 ? 12.561 -18.328 -13.388 1.00 91.88 119 MET A O 1
ATOM 935 N N . ASP A 1 120 ? 11.566 -19.469 -11.721 1.00 93.00 120 ASP A N 1
ATOM 936 C CA . ASP A 1 120 ? 10.873 -20.381 -12.625 1.00 93.00 120 ASP A CA 1
ATOM 937 C C . ASP A 1 120 ? 9.709 -19.697 -13.364 1.00 93.00 120 ASP A C 1
ATOM 939 O O . ASP A 1 120 ? 9.254 -18.604 -13.015 1.00 93.00 120 ASP A O 1
ATOM 943 N N . GLU A 1 121 ? 9.247 -20.335 -14.440 1.00 92.56 121 GLU A N 1
ATOM 944 C CA . GLU A 1 121 ? 8.221 -19.771 -15.321 1.00 92.56 121 GLU A CA 1
ATOM 945 C C . GLU A 1 121 ? 6.857 -19.620 -14.625 1.00 92.56 121 GLU A C 1
ATOM 947 O O . GLU A 1 121 ? 6.075 -18.736 -14.982 1.00 92.56 121 GLU A O 1
ATOM 952 N N . GLU A 1 122 ? 6.557 -20.459 -13.633 1.00 93.44 122 GLU A N 1
ATOM 953 C CA . GLU A 1 122 ? 5.276 -20.426 -12.928 1.00 93.44 122 GLU A CA 1
ATOM 954 C C . GLU A 1 122 ? 5.228 -19.267 -11.932 1.00 93.44 122 GLU A C 1
ATOM 956 O O . GLU A 1 122 ? 4.247 -18.520 -11.902 1.00 93.44 122 GLU A O 1
ATOM 961 N N . ASP A 1 123 ? 6.309 -19.039 -11.191 1.00 94.31 123 ASP A N 1
ATOM 962 C CA . ASP A 1 123 ? 6.454 -17.864 -10.339 1.00 94.31 123 ASP A CA 1
ATOM 963 C C . ASP A 1 123 ? 6.511 -16.575 -11.167 1.00 94.31 123 ASP A C 1
ATOM 965 O O . ASP A 1 123 ? 5.860 -15.590 -10.806 1.00 94.31 123 ASP A O 1
ATOM 969 N N . ALA A 1 124 ? 7.171 -16.587 -12.331 1.00 93.06 124 ALA A N 1
ATOM 970 C CA . ALA A 1 124 ? 7.193 -15.439 -13.236 1.00 93.06 124 ALA A CA 1
ATOM 971 C C . ALA A 1 124 ? 5.786 -15.002 -13.679 1.00 93.06 124 ALA A C 1
ATOM 973 O O . ALA A 1 124 ? 5.498 -13.805 -13.717 1.00 93.06 124 ALA A O 1
ATOM 974 N N . LYS A 1 125 ? 4.879 -15.953 -13.951 1.00 93.44 125 LYS A N 1
ATOM 975 C CA . LYS A 1 125 ? 3.477 -15.670 -14.324 1.00 93.44 125 LYS A CA 1
ATOM 976 C C . LYS A 1 125 ? 2.665 -15.033 -13.194 1.00 93.44 125 LYS A C 1
ATOM 978 O O . LYS A 1 125 ? 1.630 -14.423 -13.458 1.00 93.44 125 LYS A O 1
ATOM 983 N N . ARG A 1 126 ? 3.106 -15.180 -11.943 1.00 94.94 126 ARG A N 1
ATOM 984 C CA . ARG A 1 126 ? 2.438 -14.635 -10.749 1.00 94.94 126 ARG A CA 1
ATOM 985 C C . ARG A 1 126 ? 2.918 -13.230 -10.384 1.00 94.94 126 ARG A C 1
ATOM 987 O O . ARG A 1 126 ? 2.353 -12.622 -9.474 1.00 94.94 126 ARG A O 1
ATOM 994 N N . VAL A 1 127 ? 3.940 -12.718 -11.067 1.00 96.69 127 VAL A N 1
ATOM 995 C CA . VAL A 1 127 ? 4.449 -11.357 -10.888 1.00 96.69 127 VAL A CA 1
ATOM 996 C C . VAL A 1 127 ? 3.754 -10.434 -11.882 1.00 96.69 127 VAL A C 1
ATOM 998 O O . VAL A 1 127 ? 3.979 -10.514 -13.089 1.00 96.69 127 VAL A O 1
ATOM 1001 N N . LEU A 1 128 ? 2.941 -9.509 -11.379 1.00 97.38 128 LEU A N 1
ATOM 1002 C CA . LEU A 1 128 ? 2.506 -8.371 -12.177 1.00 97.38 128 LEU A CA 1
ATOM 1003 C C . LEU A 1 128 ? 3.662 -7.374 -12.254 1.00 97.38 128 LEU A C 1
ATOM 1005 O O . LEU A 1 128 ? 4.184 -6.939 -11.225 1.00 97.38 128 LEU A O 1
ATOM 1009 N N . ARG A 1 129 ? 4.041 -7.007 -13.477 1.00 96.62 129 ARG A N 1
ATOM 1010 C CA . ARG A 1 129 ? 5.065 -6.003 -13.749 1.00 96.62 129 ARG A CA 1
ATOM 1011 C C . ARG A 1 129 ? 4.487 -4.906 -14.623 1.00 96.62 129 ARG A C 1
ATOM 1013 O O . ARG A 1 129 ? 4.159 -5.157 -15.778 1.00 96.62 129 ARG A O 1
ATOM 1020 N N . GLU A 1 130 ? 4.473 -3.699 -14.085 1.00 97.19 130 GLU A N 1
ATOM 1021 C CA . GLU A 1 130 ? 4.102 -2.485 -14.802 1.00 97.19 130 GLU A CA 1
ATOM 1022 C C . GLU A 1 130 ? 5.323 -1.567 -14.919 1.00 97.19 130 GLU A C 1
ATOM 1024 O O . GLU A 1 130 ? 6.180 -1.530 -14.028 1.00 97.19 130 GLU A O 1
ATOM 1029 N N . ILE A 1 131 ? 5.421 -0.847 -16.034 1.00 96.06 131 ILE A N 1
ATOM 1030 C CA . ILE A 1 131 ? 6.444 0.179 -16.245 1.00 96.06 131 ILE A CA 1
ATOM 1031 C C . ILE A 1 131 ? 5.735 1.476 -16.584 1.00 96.06 131 ILE A C 1
ATOM 1033 O O . ILE A 1 131 ? 4.935 1.512 -17.518 1.00 96.06 131 ILE A O 1
ATOM 1037 N N . ASP A 1 132 ? 6.102 2.531 -15.877 1.00 96.38 132 ASP A N 1
ATOM 1038 C CA . ASP A 1 132 ? 5.741 3.889 -16.236 1.00 96.38 132 ASP A CA 1
ATOM 1039 C C . ASP A 1 132 ? 6.967 4.614 -16.801 1.00 96.38 132 ASP A C 1
ATOM 1041 O O . ASP A 1 132 ? 8.054 4.538 -16.225 1.00 96.38 132 ASP A O 1
ATOM 1045 N N . VAL A 1 133 ? 6.792 5.276 -17.942 1.00 94.69 133 VAL A N 1
ATOM 1046 C CA . VAL A 1 133 ? 7.826 6.029 -18.674 1.00 94.69 133 VAL A CA 1
ATOM 1047 C C . VAL A 1 133 ? 7.459 7.511 -18.817 1.00 94.69 133 VAL A C 1
ATOM 1049 O O . VAL A 1 133 ? 8.186 8.264 -19.465 1.00 94.69 133 VAL A O 1
ATOM 1052 N N . ASN A 1 134 ? 6.316 7.937 -18.271 1.00 90.25 134 ASN A N 1
ATOM 1053 C CA . ASN A 1 134 ? 5.809 9.292 -18.418 1.00 90.25 134 ASN A CA 1
ATOM 1054 C C . ASN A 1 134 ? 5.937 10.057 -17.097 1.00 90.25 134 ASN A C 1
ATOM 1056 O O . ASN A 1 134 ? 5.184 9.859 -16.157 1.00 90.25 134 ASN A O 1
ATOM 1060 N N . GLU A 1 135 ? 6.878 10.995 -17.020 1.00 87.56 135 GLU A N 1
ATOM 1061 C CA . GLU A 1 135 ? 6.997 11.842 -15.827 1.00 87.56 135 GLU A CA 1
ATOM 1062 C C . GLU A 1 135 ? 5.825 12.842 -15.702 1.00 87.56 135 GLU A C 1
ATOM 1064 O O . GLU A 1 135 ? 5.520 13.316 -14.606 1.00 87.56 135 GLU A O 1
ATOM 1069 N N . ALA A 1 136 ? 5.166 13.200 -16.812 1.00 86.94 136 ALA A N 1
ATOM 1070 C CA . ALA A 1 136 ? 4.277 14.363 -16.872 1.00 86.94 136 ALA A CA 1
ATOM 1071 C C . ALA A 1 136 ? 2.936 14.188 -16.135 1.00 86.94 136 ALA A C 1
ATOM 1073 O O . ALA A 1 136 ? 2.363 15.182 -15.684 1.00 86.94 136 ALA A O 1
ATOM 1074 N N . ASP A 1 137 ? 2.426 12.963 -16.019 1.00 88.19 137 ASP A N 1
ATOM 1075 C CA . ASP A 1 137 ? 1.237 12.596 -15.234 1.00 88.19 137 ASP A CA 1
ATOM 1076 C C . ASP A 1 137 ? 1.583 12.066 -13.832 1.00 88.19 137 ASP A C 1
ATOM 1078 O O . ASP A 1 137 ? 0.682 11.782 -13.038 1.00 88.19 137 ASP A O 1
ATOM 1082 N N . GLY A 1 138 ? 2.876 12.046 -13.498 1.00 90.56 138 GLY A N 1
ATOM 1083 C CA . GLY A 1 138 ? 3.409 11.487 -12.267 1.00 90.56 138 GLY A CA 1
ATOM 1084 C C . GLY A 1 138 ? 3.593 9.975 -12.358 1.00 90.56 138 GLY A C 1
ATOM 1085 O O . GLY A 1 138 ? 2.842 9.275 -13.020 1.00 90.56 138 GLY A O 1
ATOM 1086 N N . TRP A 1 139 ? 4.580 9.464 -11.625 1.00 96.12 139 TRP A N 1
ATOM 1087 C CA . TRP A 1 139 ? 4.948 8.051 -11.649 1.00 96.12 139 TRP A CA 1
ATOM 1088 C C . TRP A 1 139 ? 3.903 7.189 -10.937 1.00 96.12 139 TRP A C 1
ATOM 1090 O O . TRP A 1 139 ? 3.949 7.066 -9.706 1.00 96.12 139 TRP A O 1
ATOM 1100 N N . SER A 1 140 ? 2.960 6.582 -11.661 1.00 97.00 140 SER A N 1
ATOM 1101 C CA . SER A 1 140 ? 1.905 5.790 -11.021 1.00 97.00 140 SER A CA 1
ATOM 1102 C C . SER A 1 140 ? 1.293 4.690 -11.881 1.00 97.00 140 SER A C 1
ATOM 1104 O O . SER A 1 140 ? 1.268 4.748 -13.105 1.00 97.00 140 SER A O 1
ATOM 1106 N N . VAL A 1 141 ? 0.746 3.675 -11.210 1.00 97.62 141 VAL A N 1
ATOM 1107 C CA . VAL A 1 141 ? 0.028 2.564 -11.844 1.00 97.62 141 VAL A CA 1
ATOM 1108 C C . VAL A 1 141 ? -1.248 2.233 -11.082 1.00 97.62 141 VAL A C 1
ATOM 1110 O O . VAL A 1 141 ? -1.316 2.379 -9.858 1.00 97.62 141 VAL A O 1
ATOM 1113 N N . PHE A 1 142 ? -2.255 1.740 -11.803 1.00 97.69 142 PHE A N 1
ATOM 1114 C CA . PHE A 1 142 ? -3.473 1.193 -11.214 1.00 97.69 142 PHE A CA 1
ATOM 1115 C C . PHE A 1 142 ? -3.431 -0.333 -11.243 1.00 97.69 142 PHE A C 1
ATOM 1117 O O . PHE A 1 142 ? -3.261 -0.938 -12.299 1.00 97.69 142 PHE A O 1
ATOM 1124 N N . ILE A 1 143 ? -3.628 -0.957 -10.085 1.00 97.88 143 ILE A N 1
ATOM 1125 C CA . ILE A 1 143 ? -3.633 -2.410 -9.923 1.00 97.88 143 ILE A CA 1
ATOM 1126 C C . ILE A 1 143 ? -5.043 -2.847 -9.536 1.00 97.88 143 ILE A C 1
ATOM 1128 O O . ILE A 1 143 ? -5.583 -2.440 -8.508 1.00 97.88 143 ILE A O 1
ATOM 1132 N N . ASP A 1 144 ? -5.638 -3.709 -10.358 1.00 97.69 144 ASP A N 1
ATOM 1133 C CA . ASP A 1 144 ? -6.919 -4.346 -10.064 1.00 97.69 144 ASP A CA 1
ATOM 1134 C C . ASP A 1 144 ? -6.701 -5.593 -9.195 1.00 97.69 144 ASP A C 1
ATOM 1136 O O . ASP A 1 144 ? -6.446 -6.690 -9.698 1.00 97.69 144 ASP A O 1
ATOM 1140 N N . THR A 1 145 ? -6.799 -5.419 -7.874 1.00 97.44 145 THR A N 1
ATOM 1141 C CA . THR A 1 145 ? -6.569 -6.493 -6.894 1.00 97.44 145 THR A CA 1
ATOM 1142 C C . THR A 1 145 ? -7.635 -7.591 -6.944 1.00 97.44 145 THR A C 1
ATOM 1144 O O . THR A 1 145 ? -7.397 -8.678 -6.422 1.00 97.44 145 THR A O 1
ATOM 1147 N N . THR A 1 146 ? -8.769 -7.373 -7.626 1.00 97.00 146 THR A N 1
ATOM 1148 C CA . THR A 1 146 ? -9.833 -8.388 -7.772 1.00 97.00 146 THR A CA 1
ATOM 1149 C C . THR A 1 146 ? -9.414 -9.576 -8.639 1.00 97.00 146 THR A C 1
ATOM 1151 O O . THR A 1 146 ? -10.023 -10.642 -8.575 1.00 97.00 146 THR A O 1
ATOM 1154 N N . LYS A 1 147 ? -8.338 -9.414 -9.417 1.00 95.62 147 LYS A N 1
ATOM 1155 C CA . LYS A 1 147 ? -7.740 -10.461 -10.258 1.00 95.62 147 LYS A CA 1
ATOM 1156 C C . LYS A 1 147 ? -6.788 -11.385 -9.495 1.00 95.62 147 LYS A C 1
ATOM 1158 O O . LYS A 1 147 ? -6.223 -12.298 -10.092 1.00 95.62 147 LYS A O 1
ATOM 1163 N N . PHE A 1 148 ? -6.592 -11.146 -8.199 1.00 95.75 148 PHE A N 1
ATOM 1164 C CA . PHE A 1 148 ? -5.620 -11.842 -7.366 1.00 95.75 148 PHE A CA 1
ATOM 1165 C C . PHE A 1 148 ? -6.311 -12.573 -6.213 1.00 95.75 148 PHE A C 1
ATOM 1167 O O . PHE A 1 148 ? -7.332 -12.129 -5.686 1.00 95.75 148 PHE A O 1
ATOM 1174 N N . ASN A 1 149 ? -5.732 -13.701 -5.798 1.00 96.56 149 ASN A N 1
ATOM 1175 C CA . ASN A 1 149 ? -6.225 -14.457 -4.649 1.00 96.56 149 ASN A CA 1
ATOM 1176 C C . ASN A 1 149 ? -5.991 -13.682 -3.348 1.00 96.56 149 ASN A C 1
ATOM 1178 O O . ASN A 1 149 ? -4.974 -13.000 -3.215 1.00 96.56 149 ASN A O 1
ATOM 1182 N N . ASN A 1 150 ? -6.876 -13.859 -2.365 1.00 97.94 150 ASN A N 1
ATOM 1183 C CA . ASN A 1 150 ? -6.684 -13.291 -1.030 1.00 97.94 150 ASN A CA 1
ATOM 1184 C C . ASN A 1 150 ? -5.385 -13.825 -0.407 1.00 97.94 150 ASN A C 1
ATOM 1186 O O . ASN A 1 150 ? -5.101 -15.023 -0.477 1.00 97.94 150 ASN A O 1
ATOM 1190 N N . GLY A 1 151 ? -4.585 -12.941 0.189 1.00 97.88 151 GLY A N 1
ATOM 1191 C CA . GLY A 1 151 ? -3.262 -13.301 0.698 1.00 97.88 151 GLY A CA 1
ATOM 1192 C C . GLY A 1 151 ? -2.337 -12.109 0.921 1.00 97.88 151 GLY A C 1
ATOM 1193 O O . GLY A 1 151 ? -2.745 -10.954 0.803 1.00 97.88 151 GLY A O 1
ATOM 1194 N N . ILE A 1 152 ? -1.081 -12.404 1.261 1.00 98.44 152 ILE A N 1
ATOM 1195 C CA . ILE A 1 152 ? -0.034 -11.399 1.475 1.00 98.44 152 ILE A CA 1
ATOM 1196 C C . ILE A 1 152 ? 0.756 -11.219 0.180 1.00 98.44 152 ILE A C 1
ATOM 1198 O O . ILE A 1 152 ? 1.229 -12.193 -0.409 1.00 98.44 152 ILE A O 1
ATOM 1202 N N . TYR A 1 153 ? 0.920 -9.965 -0.231 1.00 98.50 153 TYR A N 1
ATOM 1203 C CA . TYR A 1 153 ? 1.638 -9.580 -1.441 1.00 98.50 153 TYR A CA 1
ATOM 1204 C C . TYR A 1 153 ? 2.716 -8.556 -1.121 1.00 98.50 153 TYR A C 1
ATOM 1206 O O . TYR A 1 153 ? 2.585 -7.756 -0.194 1.00 98.50 153 TYR A O 1
ATOM 1214 N N . ASN A 1 154 ? 3.769 -8.568 -1.923 1.00 98.12 154 ASN A N 1
ATOM 1215 C CA . ASN A 1 154 ? 4.785 -7.539 -1.965 1.00 98.12 154 ASN A CA 1
ATOM 1216 C C . ASN A 1 154 ? 4.443 -6.523 -3.059 1.00 98.12 154 ASN A C 1
ATOM 1218 O O . ASN A 1 154 ? 4.032 -6.898 -4.158 1.00 98.12 154 ASN A O 1
ATOM 1222 N N . ILE A 1 155 ? 4.691 -5.250 -2.766 1.00 97.81 155 ILE A N 1
ATOM 1223 C CA . ILE A 1 155 ? 4.840 -4.201 -3.775 1.00 97.81 155 ILE A CA 1
ATOM 1224 C C . ILE A 1 155 ? 6.283 -3.752 -3.743 1.00 97.81 155 ILE A C 1
ATOM 1226 O O . ILE A 1 155 ? 6.756 -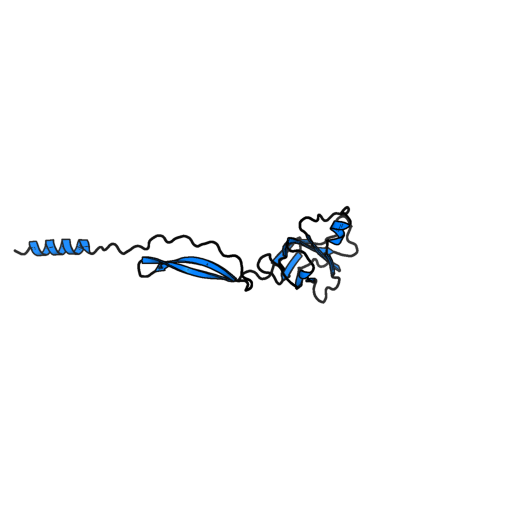3.337 -2.687 1.00 97.81 155 ILE A O 1
ATOM 1230 N N . PHE A 1 156 ? 6.950 -3.799 -4.888 1.00 97.00 156 PHE A N 1
ATOM 1231 C CA . PHE A 1 156 ? 8.264 -3.211 -5.095 1.00 97.00 156 PHE A CA 1
ATOM 1232 C C . PHE A 1 156 ? 8.155 -2.079 -6.113 1.00 97.00 156 PHE A C 1
ATOM 1234 O O . PHE A 1 156 ? 7.478 -2.217 -7.132 1.00 97.00 156 PHE A O 1
ATOM 1241 N N . ILE A 1 157 ? 8.842 -0.974 -5.842 1.00 97.62 157 ILE A N 1
ATOM 1242 C CA . ILE A 1 157 ? 8.933 0.169 -6.749 1.00 97.62 157 ILE A CA 1
ATOM 1243 C C . ILE A 1 157 ? 10.403 0.489 -6.961 1.00 97.62 157 ILE A C 1
ATOM 1245 O O . ILE A 1 157 ? 11.117 0.759 -5.990 1.00 97.62 157 ILE A O 1
ATOM 1249 N N . GLY A 1 158 ? 10.836 0.481 -8.219 1.00 96.62 158 GLY A N 1
ATOM 1250 C CA . GLY A 1 158 ? 12.219 0.719 -8.612 1.00 96.62 158 GLY A CA 1
ATOM 1251 C C . GLY A 1 158 ? 12.328 1.711 -9.767 1.00 96.62 158 GLY A C 1
ATOM 1252 O O . GLY A 1 158 ? 12.156 1.314 -10.920 1.00 96.62 158 GLY A O 1
ATOM 1253 N N . PRO A 1 159 ? 12.641 2.988 -9.488 1.00 96.69 159 PRO A N 1
ATOM 1254 C CA . PRO A 1 159 ? 13.088 3.941 -10.492 1.00 96.69 159 PRO A CA 1
ATOM 1255 C C . PRO A 1 159 ? 14.416 3.517 -11.118 1.00 96.69 159 PRO A C 1
ATOM 1257 O O . PRO A 1 159 ? 15.344 3.083 -10.422 1.00 96.69 159 PRO A O 1
ATOM 1260 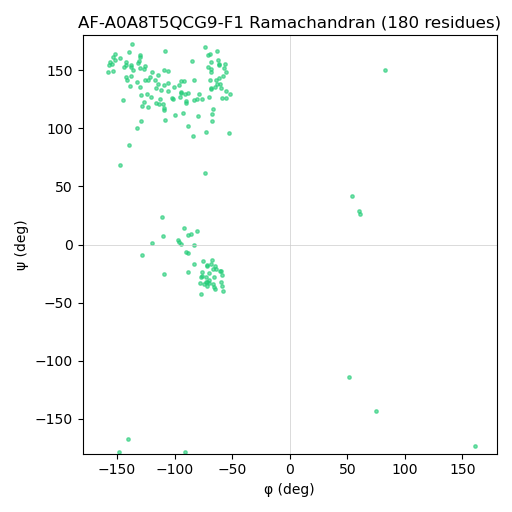N N . SER A 1 160 ? 14.517 3.680 -12.429 1.00 96.25 160 SER A N 1
ATOM 1261 C CA . SER A 1 160 ? 15.670 3.278 -13.225 1.00 96.25 160 SER A CA 1
ATOM 1262 C C . SER A 1 160 ? 15.860 4.211 -14.431 1.00 96.25 160 SER A C 1
ATOM 1264 O O . SER A 1 160 ? 15.147 5.206 -14.583 1.00 96.25 160 SER A O 1
ATOM 1266 N N . LYS A 1 161 ? 16.876 3.910 -15.236 1.00 94.38 161 LYS A N 1
ATOM 1267 C CA . LYS A 1 161 ? 17.281 4.605 -16.460 1.00 94.38 161 LYS A CA 1
ATOM 1268 C C . LYS A 1 161 ? 17.746 3.585 -17.500 1.00 94.38 161 LYS A C 1
ATOM 1270 O O . LYS A 1 161 ? 18.160 2.489 -17.121 1.00 94.38 161 LYS A O 1
ATOM 1275 N N . GLU A 1 162 ? 17.668 3.916 -18.783 1.00 89.75 162 GLU A N 1
ATOM 1276 C CA . GLU A 1 162 ? 17.913 2.986 -19.895 1.00 89.75 162 GLU A CA 1
ATOM 1277 C C . GLU A 1 162 ? 19.316 2.364 -19.863 1.00 89.75 162 GLU A C 1
ATOM 1279 O O . GLU A 1 162 ? 19.481 1.188 -20.180 1.00 89.75 162 GLU A O 1
ATOM 1284 N N . ASP A 1 163 ? 20.325 3.126 -19.439 1.00 90.12 163 ASP A N 1
ATOM 1285 C CA . ASP A 1 163 ? 21.727 2.702 -19.368 1.00 90.12 163 ASP A CA 1
ATOM 1286 C C . ASP A 1 163 ? 22.125 2.110 -17.998 1.00 90.12 163 ASP A C 1
ATOM 1288 O O . ASP A 1 163 ? 23.316 2.002 -17.683 1.00 90.12 163 ASP A O 1
ATOM 1292 N N . ALA A 1 164 ? 21.158 1.763 -17.141 1.00 88.88 164 ALA A N 1
ATOM 1293 C CA . ALA A 1 164 ? 21.450 1.161 -15.846 1.00 88.88 164 ALA A CA 1
ATOM 1294 C C . ALA A 1 164 ? 22.099 -0.228 -16.006 1.00 88.88 164 ALA A C 1
ATOM 1296 O O . ALA A 1 164 ? 21.662 -1.058 -16.798 1.00 88.88 164 ALA A O 1
ATOM 1297 N N . SER A 1 165 ? 23.149 -0.492 -15.222 1.00 85.12 165 SER A N 1
ATOM 1298 C CA . SER A 1 165 ? 23.815 -1.802 -15.202 1.00 85.12 165 SER A CA 1
ATOM 1299 C C . SER A 1 165 ? 22.870 -2.888 -14.690 1.00 85.12 165 SER A C 1
ATOM 1301 O O . SER A 1 165 ? 22.172 -2.673 -13.700 1.00 85.12 165 SER A O 1
ATOM 1303 N N . GLU A 1 166 ? 22.929 -4.086 -15.276 1.00 80.31 166 GLU A N 1
ATOM 1304 C CA . GLU A 1 166 ? 22.209 -5.266 -14.777 1.00 80.31 166 GLU A CA 1
ATOM 1305 C C . GLU A 1 166 ? 22.590 -5.631 -13.329 1.00 80.31 166 GLU A C 1
ATOM 1307 O O . GLU A 1 166 ? 21.773 -6.182 -12.594 1.00 80.31 166 GLU A O 1
ATOM 1312 N N . GLU A 1 167 ? 23.802 -5.280 -12.881 1.00 78.69 167 GLU A N 1
ATOM 1313 C CA . GLU A 1 167 ? 24.256 -5.513 -11.501 1.00 78.69 167 GLU A CA 1
ATOM 1314 C C . GLU A 1 167 ? 23.651 -4.520 -10.492 1.00 78.69 167 GLU A C 1
ATOM 1316 O O . GLU A 1 167 ? 23.574 -4.806 -9.297 1.00 78.69 167 GLU A O 1
ATOM 1321 N N . SER A 1 168 ? 23.230 -3.336 -10.951 1.00 77.56 168 SER A N 1
ATOM 1322 C CA . SER A 1 168 ? 22.611 -2.300 -10.116 1.00 77.56 168 SER A CA 1
ATOM 1323 C C . SER A 1 168 ? 21.572 -1.515 -10.923 1.00 77.56 168 SER A C 1
ATOM 1325 O O . SER A 1 168 ? 21.765 -0.320 -11.181 1.00 77.56 168 SER A O 1
ATOM 1327 N N . PRO A 1 169 ? 20.454 -2.159 -11.301 1.00 84.81 169 PRO A N 1
ATOM 1328 C CA . PRO A 1 169 ? 19.495 -1.567 -12.226 1.00 84.81 169 PRO A CA 1
ATOM 1329 C C . PRO A 1 169 ? 18.693 -0.428 -11.584 1.00 84.81 169 PRO A C 1
ATOM 1331 O O . PRO A 1 169 ? 18.104 0.390 -12.282 1.00 84.81 169 PRO A O 1
ATOM 1334 N N . TRP A 1 170 ? 18.667 -0.341 -10.252 1.00 93.81 170 TRP A N 1
ATOM 1335 C CA . TRP A 1 170 ? 17.804 0.584 -9.521 1.00 93.81 170 TRP A CA 1
ATOM 1336 C C . TRP A 1 170 ? 18.563 1.821 -9.036 1.00 93.81 170 TRP A C 1
ATOM 1338 O O . TRP A 1 170 ? 19.535 1.716 -8.283 1.00 93.81 170 TRP A O 1
ATOM 1348 N N . LEU A 1 171 ? 18.071 3.009 -9.390 1.00 93.50 171 LEU A N 1
ATOM 1349 C CA . LEU A 1 171 ? 18.563 4.279 -8.836 1.00 93.50 171 LEU A CA 1
ATOM 1350 C C . LEU A 1 171 ? 18.119 4.466 -7.376 1.00 93.50 171 LEU A C 1
ATOM 1352 O O . LEU A 1 171 ? 18.812 5.082 -6.561 1.00 93.50 171 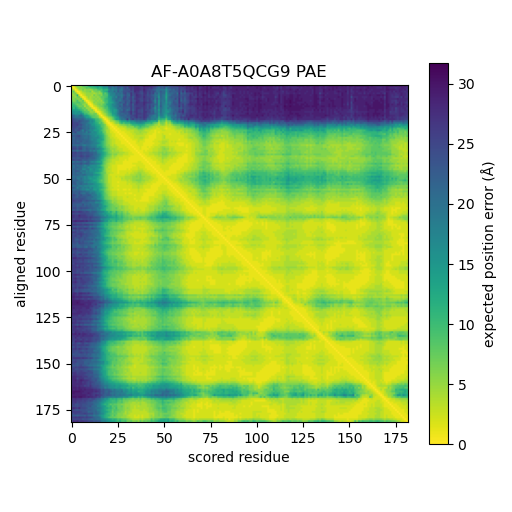LEU A O 1
ATOM 1356 N N . ALA A 1 172 ? 16.944 3.929 -7.064 1.00 95.25 172 ALA A N 1
ATOM 1357 C CA . ALA A 1 172 ? 16.285 3.917 -5.770 1.00 95.25 172 ALA A CA 1
ATOM 1358 C C . ALA A 1 172 ? 15.356 2.700 -5.719 1.00 95.25 172 ALA A C 1
ATOM 1360 O O . ALA A 1 172 ? 15.000 2.158 -6.761 1.00 95.25 172 ALA A O 1
ATOM 1361 N N . TYR A 1 173 ? 14.939 2.277 -4.529 1.00 96.00 173 TYR A N 1
ATOM 1362 C CA . TYR A 1 173 ? 13.820 1.346 -4.414 1.00 96.00 173 TYR A CA 1
ATOM 1363 C C . TYR A 1 173 ? 13.152 1.424 -3.046 1.00 96.00 173 TYR A C 1
ATOM 1365 O O . TYR A 1 173 ? 13.776 1.804 -2.049 1.00 96.00 173 TYR A O 1
ATOM 1373 N N . THR A 1 174 ? 11.879 1.049 -3.007 1.00 97.19 174 THR A N 1
ATOM 1374 C CA . THR A 1 174 ? 11.138 0.761 -1.778 1.00 97.19 174 THR A CA 1
ATOM 1375 C C . THR A 1 174 ? 10.291 -0.487 -1.982 1.00 97.19 174 THR A C 1
ATOM 1377 O O . THR A 1 174 ? 9.939 -0.834 -3.111 1.00 97.19 174 THR A O 1
ATOM 1380 N N . GLN A 1 175 ? 9.993 -1.171 -0.884 1.00 96.00 175 GLN A N 1
ATOM 1381 C CA . GLN A 1 175 ? 9.139 -2.344 -0.878 1.00 96.00 175 GLN A CA 1
ATOM 1382 C C . GLN A 1 175 ? 8.269 -2.331 0.375 1.00 96.00 175 GLN A C 1
ATOM 1384 O O . GLN A 1 175 ? 8.724 -1.932 1.448 1.00 96.00 175 GLN A O 1
ATOM 1389 N N . THR A 1 176 ? 7.035 -2.807 0.248 1.00 96.81 176 THR A N 1
ATOM 1390 C CA . THR A 1 176 ? 6.166 -3.083 1.393 1.00 96.81 176 THR A CA 1
ATOM 1391 C C . THR A 1 176 ? 5.384 -4.374 1.194 1.00 96.81 176 THR A C 1
ATOM 1393 O O . THR A 1 176 ? 5.295 -4.892 0.079 1.00 96.81 176 THR A O 1
ATOM 1396 N N . GLN A 1 177 ? 4.793 -4.867 2.281 1.00 97.69 177 GLN A N 1
ATOM 1397 C CA . GLN A 1 177 ? 3.825 -5.955 2.257 1.00 97.69 177 GLN A CA 1
ATOM 1398 C C . GLN A 1 177 ? 2.415 -5.423 2.496 1.00 97.69 177 GLN A C 1
ATOM 1400 O O . GLN A 1 177 ? 2.196 -4.576 3.365 1.00 97.69 177 GLN A O 1
ATOM 1405 N N . ILE A 1 178 ? 1.460 -5.955 1.743 1.00 97.88 178 ILE A N 1
ATOM 1406 C CA . ILE A 1 178 ? 0.035 -5.651 1.870 1.00 97.88 178 ILE A CA 1
ATOM 1407 C C . ILE A 1 178 ? -0.779 -6.940 1.948 1.00 97.88 178 ILE A C 1
ATOM 1409 O O . ILE A 1 178 ? -0.310 -8.014 1.565 1.00 97.88 178 ILE A O 1
ATOM 1413 N N . VAL A 1 179 ? -2.018 -6.820 2.414 1.00 98.12 179 VAL A N 1
ATOM 1414 C CA . VAL A 1 179 ? -2.987 -7.917 2.448 1.00 98.12 179 VAL A CA 1
ATOM 1415 C C . VAL A 1 179 ? -4.074 -7.646 1.415 1.00 98.12 179 VAL A C 1
ATOM 1417 O O . VAL A 1 179 ? -4.801 -6.662 1.532 1.00 98.12 179 VAL A O 1
ATOM 1420 N N . VAL A 1 180 ? -4.204 -8.519 0.419 1.00 98.12 180 VAL A N 1
ATOM 1421 C CA . VAL A 1 180 ? -5.347 -8.514 -0.503 1.00 98.12 180 VAL A CA 1
ATOM 1422 C C . VAL A 1 180 ? -6.496 -9.274 0.148 1.00 98.12 180 VAL A C 1
ATOM 1424 O O . VAL A 1 180 ? -6.329 -10.435 0.532 1.00 98.12 180 VAL A O 1
ATOM 1427 N N . ASN A 1 181 ? -7.652 -8.621 0.271 1.00 94.19 181 ASN A N 1
ATOM 1428 C CA . ASN A 1 181 ? -8.859 -9.211 0.847 1.00 94.19 181 ASN A CA 1
ATOM 1429 C C . ASN A 1 181 ? -10.103 -8.786 0.050 1.00 94.19 181 ASN A C 1
ATOM 1431 O O . ASN A 1 181 ? -10.746 -7.788 0.381 1.00 94.19 181 ASN A O 1
ATOM 1435 N N . ASN A 1 182 ? -10.404 -9.523 -1.021 1.00 89.19 182 ASN A N 1
ATOM 1436 C CA . ASN A 1 182 ? -11.572 -9.330 -1.885 1.00 89.19 182 ASN A CA 1
ATOM 1437 C C . ASN A 1 182 ? -12.842 -9.946 -1.296 1.00 89.19 182 ASN A C 1
ATOM 1439 O O . ASN A 1 182 ? -12.759 -11.064 -0.738 1.00 89.19 182 ASN A O 1
#

Sequence (182 aa):
MKLYHLFILSIILLFIAGCSPKCPKCPNPTTWSQCSEAAMKSRTNYRCNENFECESFSETQACKTEILMSGKNIEARLSPSIESNVKGIIQVEALKVPKATEFVVFLFYPQDVQLSSNMDEEDAKRVLREIDVNEADGWSVFIDTTKFNNGIYNIFIGPSKEDASEESPWLAYTQTQIVVNN